Protein AF-0000000086527703 (afdb_homodimer)

Secondary structure (DSSP, 8-state):
--PPPBPGGG--TT-EEE---EE--HHHHHHHHHHH----HHHH-HHHHHHSTTSS-B--HHHHHHHHHHHHHTSSS-BSS-EEEEEEEEE-S--BTT-EEEEEEE---EEE-SS-TTEEEEEEEEEEE-TTS-EEEEEEEEEEEEPPTT---/--PPPBPGGG--TT-EEE---EE--HHHHHHHHHHH----HHHH-HHHHHHSTTSS-B--HHHHHHHHHHHHHTSSS-BSS-EEEEEEEEE-S--BTT-EEEEEEE---EEE-SS-TTEEEEEEEEEEE-TTS-EEEEEEEEEEEEPPTT---

Radius of gyration: 19.66 Å; Cα contacts (8 Å, |Δi|>4): 724; chains: 2; bounding box: 42×63×48 Å

Solvent-accessible surface area (backbone atoms only — not comparable to full-atom values): 15887 Å² total; per-residue (Å²): 132,88,75,69,63,31,36,47,76,71,59,49,74,69,44,70,47,64,32,58,77,45,72,39,39,65,68,54,39,44,50,50,23,67,73,32,55,41,65,56,47,50,44,66,32,57,72,58,7,42,72,39,96,73,55,39,39,32,49,55,67,64,53,52,53,41,36,39,54,12,33,44,72,64,23,77,67,38,61,46,88,60,43,72,43,30,40,39,39,36,48,69,45,86,46,45,60,63,40,37,32,32,31,41,37,31,38,41,60,74,45,73,34,85,92,41,78,62,27,23,36,37,33,32,45,34,34,30,26,39,81,84,73,43,66,27,28,37,37,36,37,36,34,35,27,40,39,50,89,86,57,88,128,133,87,74,69,62,33,36,47,76,70,60,48,72,68,44,70,46,64,32,58,78,47,71,39,39,65,69,55,38,44,50,51,22,67,73,32,56,41,67,55,48,49,45,67,34,58,71,59,7,42,71,38,97,74,54,39,40,32,49,56,67,64,52,52,53,40,37,41,55,12,32,43,71,64,25,76,69,36,61,48,88,59,43,71,43,30,41,37,40,38,49,68,44,86,46,46,61,62,38,38,33,33,31,41,37,31,37,41,60,72,45,73,34,85,91,41,80,62,28,22,35,37,30,33,46,33,33,32,27,38,79,82,72,44,67,28,30,37,37,36,36,37,34,36,25,40,38,51,88,86,55,88,129

Organism: NCBI:txid488447

Sequence (306 aa):
MTIVEKYWDDAREGDECVSPSYTVTKERILAYADLTGDHTPVHVDEAYANASHFGCLVAHGLFGLSIADGLKTRSDYRFVPGMSLGWSWDFVLPIKVDDVLHVKFRIGAMRPSKSRPDWGIVTLPSELINQHGEVVQRGEHRLMVPRRPGAERMTIVEKYWDDAREGDECVSPSYTVTKERILAYADLTGDHTPVHVDEAYANASHFGCLVAHGLFGLSIADGLKTRSDYRFVPGMSLGWSWDFVLPIKVDDVLHVKFRIGAMRPSKSRPDWGI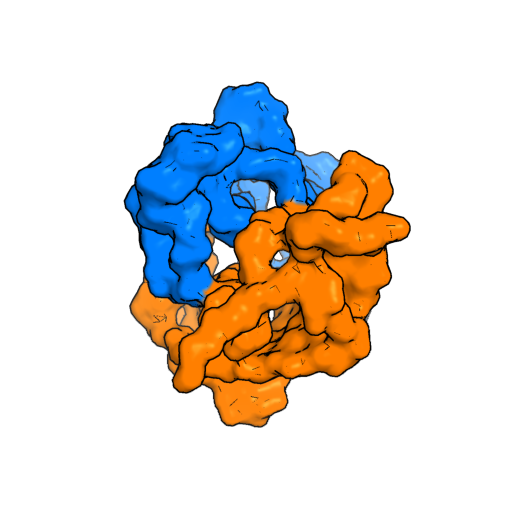VTLPSELINQHGEVVQRGEHRLMVPRRPGAER

Foldseek 3Di:
DDQDADFLVRADFFAKWKFDKDWAALVNLVVVCVVVVPPPCLSNPQVVVCVDPNNGRWHDPVVLVVVAVVRQCRISHHHDDFDWDDWDKDFAATHGHGWMKMKMKGWHDKDADPVDRQKIKTKIWMFIATPVRDGRMTTITITIGGHDPPDDD/DDQDADFLVRADFFAKWKFDKDWAALVNLVVVCVVVVPPPCLSNPQVVVCPDPNNGRWHDPVVLVVVAVVRQCRISHHHDDFDWDDWDKDFAATHGHGWMKMKMKGWHDKDADPVDRQKIKTKIWMFIATPVRDGRMTTITITIGGHDPPDDD

Structure (mmCIF, N/CA/C/O backbone):
data_AF-0000000086527703-model_v1
#
loop_
_entity.id
_entity.type
_entity.pdbx_description
1 polymer 'Acyl dehydratase'
#
loop_
_atom_site.group_PDB
_atom_site.id
_atom_site.type_symbol
_atom_site.label_atom_id
_atom_site.label_alt_id
_atom_site.label_comp_id
_atom_site.label_asym_id
_atom_site.label_entity_id
_atom_site.label_seq_id
_atom_site.pdbx_PDB_ins_code
_atom_site.Cartn_x
_atom_site.Cartn_y
_atom_site.Cartn_z
_atom_site.occupancy
_atom_site.B_iso_or_equiv
_atom_site.auth_seq_id
_atom_site.auth_comp_id
_atom_site.auth_asym_id
_atom_site.auth_atom_id
_atom_site.pdbx_PDB_model_num
ATOM 1 N N . MET A 1 1 ? 12.852 -15.133 -23.625 1 57.25 1 MET A N 1
ATOM 2 C CA . MET A 1 1 ? 12.711 -16.438 -22.984 1 57.25 1 MET A CA 1
ATOM 3 C C . MET A 1 1 ? 11.383 -16.547 -22.25 1 57.25 1 MET A C 1
ATOM 5 O O . MET A 1 1 ? 10.898 -15.562 -21.688 1 57.25 1 MET A O 1
ATOM 9 N N . THR A 1 2 ? 10.578 -17.641 -22.422 1 78.88 2 THR A N 1
ATOM 10 C CA . THR A 1 2 ? 9.289 -17.844 -21.781 1 78.88 2 THR A CA 1
ATOM 11 C C . THR A 1 2 ? 9.445 -17.984 -20.266 1 78.88 2 THR A C 1
ATOM 13 O O . THR A 1 2 ? 10.25 -18.797 -19.797 1 78.88 2 THR A O 1
ATOM 16 N N . ILE A 1 3 ? 9.008 -17.094 -19.375 1 85.69 3 ILE A N 1
ATOM 17 C CA . ILE A 1 3 ? 9.133 -17.141 -17.938 1 85.69 3 ILE A CA 1
ATOM 18 C C . ILE A 1 3 ? 8.258 -18.266 -17.375 1 85.69 3 ILE A C 1
ATOM 20 O O . ILE A 1 3 ? 7.066 -18.344 -17.688 1 85.69 3 ILE A O 1
ATOM 24 N N . VAL A 1 4 ? 8.922 -19.156 -16.688 1 90.81 4 VAL A N 1
ATOM 25 C CA . VAL A 1 4 ? 8.188 -20.234 -16.016 1 90.81 4 VAL A CA 1
ATOM 26 C C . VAL A 1 4 ? 7.914 -19.828 -14.562 1 90.81 4 VAL A C 1
ATOM 28 O O . VAL A 1 4 ? 8.844 -19.578 -13.789 1 90.81 4 VAL A O 1
ATOM 31 N N . GLU A 1 5 ? 6.688 -19.766 -14.18 1 95.75 5 GLU A N 1
ATOM 32 C CA . GLU A 1 5 ? 6.324 -19.438 -12.805 1 95.75 5 GLU A CA 1
ATOM 33 C C . GLU A 1 5 ? 6.703 -20.562 -11.844 1 95.75 5 GLU A C 1
ATOM 35 O O . GLU A 1 5 ? 6.59 -21.734 -12.188 1 95.75 5 GLU A O 1
ATOM 40 N N . LYS A 1 6 ? 7.035 -20.203 -10.688 1 97.25 6 LYS A N 1
ATOM 41 C CA . LYS A 1 6 ? 7.613 -21.125 -9.719 1 97.25 6 LYS A CA 1
ATOM 42 C C . LYS A 1 6 ? 6.574 -21.562 -8.688 1 97.25 6 LYS A C 1
ATOM 44 O O . LYS A 1 6 ? 5.738 -20.766 -8.266 1 97.25 6 LYS A O 1
ATOM 49 N N . TYR A 1 7 ? 6.641 -22.797 -8.32 1 98 7 TYR A N 1
ATOM 50 C CA . TYR A 1 7 ? 5.992 -23.297 -7.117 1 98 7 TYR A CA 1
ATOM 51 C C . TYR A 1 7 ? 6.871 -23.078 -5.891 1 98 7 TYR A C 1
ATOM 53 O O . TYR A 1 7 ? 8.055 -22.75 -6.02 1 98 7 TYR A O 1
ATOM 61 N N . TRP A 1 8 ? 6.277 -23.234 -4.719 1 97.88 8 TRP A N 1
ATOM 62 C CA . TRP A 1 8 ? 7.004 -23.109 -3.461 1 97.88 8 TRP A CA 1
ATOM 63 C C . TRP A 1 8 ? 8.25 -23.984 -3.465 1 97.88 8 TRP A C 1
ATOM 65 O O . TRP A 1 8 ? 9.328 -23.547 -3.049 1 97.88 8 TRP A O 1
ATOM 75 N N . ASP A 1 9 ? 8.172 -25.094 -4.062 1 97.44 9 ASP A N 1
ATOM 76 C CA . ASP A 1 9 ? 9.219 -26.109 -4.059 1 97.44 9 ASP A CA 1
ATOM 77 C C . ASP A 1 9 ? 10.383 -25.703 -4.957 1 97.44 9 ASP A C 1
ATOM 79 O O . ASP A 1 9 ? 11.484 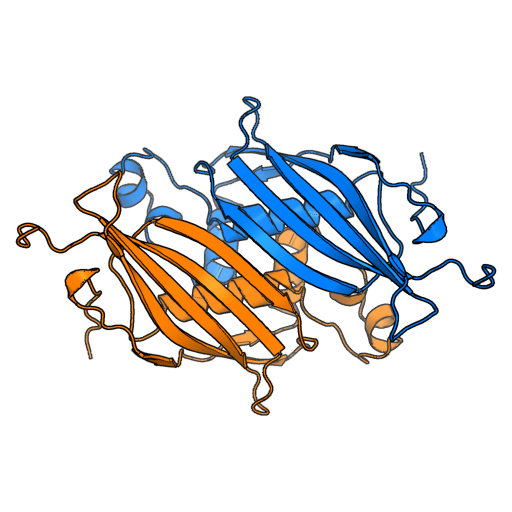-26.25 -4.848 1 97.44 9 ASP A O 1
ATOM 83 N N . ASP A 1 10 ? 10.125 -24.812 -5.844 1 97.25 10 ASP A N 1
ATOM 84 C CA . ASP A 1 10 ? 11.133 -24.422 -6.828 1 97.25 10 ASP A CA 1
ATOM 85 C C . ASP A 1 10 ? 12.008 -23.297 -6.293 1 97.25 10 ASP A C 1
ATOM 87 O O . ASP A 1 10 ? 13.055 -22.984 -6.867 1 97.25 10 ASP A O 1
ATOM 91 N N . ALA A 1 11 ? 11.562 -22.656 -5.223 1 97.62 11 ALA A N 1
ATOM 92 C CA . ALA A 1 11 ? 12.273 -21.516 -4.672 1 97.62 11 ALA A CA 1
ATOM 93 C C . ALA A 1 11 ? 13.297 -21.953 -3.633 1 97.62 11 ALA A C 1
ATOM 95 O O . ALA A 1 11 ? 13.133 -22.984 -2.986 1 97.62 11 ALA A O 1
ATOM 96 N N . ARG A 1 12 ? 14.344 -21.203 -3.527 1 97.94 12 ARG A N 1
ATOM 97 C CA . ARG A 1 12 ? 15.383 -21.422 -2.518 1 97.94 12 ARG A CA 1
ATOM 98 C C . ARG A 1 12 ? 15.68 -20.125 -1.766 1 97.94 12 ARG A C 1
ATOM 100 O O . ARG A 1 12 ? 15.82 -19.062 -2.377 1 97.94 12 ARG A O 1
ATOM 107 N N . GLU A 1 13 ? 15.758 -20.312 -0.448 1 98.38 13 GLU A N 1
ATOM 108 C CA . GLU A 1 13 ? 16.203 -19.156 0.329 1 98.38 13 GLU A CA 1
ATOM 109 C C . GLU A 1 13 ? 17.5 -18.578 -0.223 1 98.38 13 GLU A C 1
ATOM 111 O O . GLU A 1 13 ? 18.438 -19.328 -0.502 1 98.38 13 GLU A O 1
ATOM 116 N N . GLY A 1 14 ? 17.484 -17.266 -0.491 1 98.31 14 GLY A N 1
ATOM 117 C CA . GLY A 1 14 ? 18.672 -16.625 -1.021 1 98.31 14 GLY A CA 1
ATOM 118 C C . GLY A 1 14 ? 18.547 -16.25 -2.486 1 98.31 14 GLY A C 1
ATOM 119 O O . GLY A 1 14 ? 19.328 -15.445 -2.998 1 98.31 14 GLY A O 1
ATOM 120 N N . ASP A 1 15 ? 17.625 -16.922 -3.211 1 98.69 15 ASP A N 1
ATOM 121 C CA . ASP A 1 15 ? 17.375 -16.484 -4.578 1 98.69 15 ASP A CA 1
ATOM 122 C C . ASP A 1 15 ? 17.094 -14.992 -4.633 1 98.69 15 ASP A C 1
ATOM 124 O O . ASP A 1 15 ? 16.453 -14.438 -3.729 1 98.69 15 ASP A O 1
ATOM 128 N N . GLU A 1 16 ? 17.578 -14.305 -5.711 1 98.69 16 GLU A N 1
ATOM 129 C CA . GLU A 1 16 ? 17.375 -12.867 -5.867 1 98.69 16 GLU A CA 1
ATOM 130 C C . GLU A 1 16 ? 16.859 -12.531 -7.266 1 98.69 16 GLU A C 1
ATOM 132 O O . GLU A 1 16 ? 17.047 -13.305 -8.203 1 98.69 16 GLU A O 1
ATOM 137 N N . CYS A 1 17 ? 16.312 -11.398 -7.391 1 98.69 17 CYS A N 1
ATOM 138 C CA . CYS A 1 17 ? 15.82 -10.93 -8.68 1 98.69 17 CYS A CA 1
ATOM 139 C C . CYS A 1 17 ? 15.734 -9.406 -8.719 1 98.69 17 CYS A C 1
ATOM 141 O O . CYS A 1 17 ? 15.453 -8.773 -7.699 1 98.69 17 CYS A O 1
ATOM 143 N N . VAL A 1 18 ? 15.984 -8.852 -9.828 1 98.88 18 VAL A N 1
ATOM 144 C CA . VAL A 1 18 ? 15.789 -7.43 -10.117 1 98.88 18 VAL A CA 1
ATOM 145 C C . VAL A 1 18 ? 14.703 -7.262 -11.172 1 98.88 18 VAL A C 1
ATOM 147 O O . VAL A 1 18 ? 14.688 -7.969 -12.18 1 98.88 18 VAL A O 1
ATOM 150 N N . SER A 1 19 ? 13.867 -6.371 -10.93 1 98.81 19 SER A N 1
ATOM 151 C CA . SER A 1 19 ? 12.719 -6.172 -11.812 1 98.81 19 SER A CA 1
ATOM 152 C C . SER A 1 19 ? 13.086 -5.293 -13 1 98.81 19 SER A C 1
ATOM 154 O O . SER A 1 19 ? 14.164 -4.695 -13.039 1 98.81 19 SER A O 1
ATOM 156 N N . PRO A 1 20 ? 12.125 -5.219 -14.008 1 98.56 20 PRO A N 1
ATOM 157 C CA . PRO A 1 20 ? 12.203 -4.098 -14.945 1 98.56 20 PRO A CA 1
ATOM 158 C C . PRO A 1 20 ? 12.023 -2.742 -14.266 1 98.56 20 PRO A C 1
ATOM 160 O O . PRO A 1 20 ? 11.922 -2.674 -13.031 1 98.56 20 PRO A O 1
ATOM 163 N N . SER A 1 21 ? 11.961 -1.681 -15.062 1 98.88 21 SER A N 1
ATOM 164 C CA . SER A 1 21 ? 11.883 -0.342 -14.484 1 98.88 21 SER A CA 1
ATOM 165 C C . SER A 1 21 ? 10.477 0.238 -14.633 1 98.88 21 SER A C 1
ATOM 167 O O . SER A 1 21 ? 9.656 -0.289 -15.383 1 98.88 21 SER A O 1
ATOM 169 N N . TYR A 1 22 ? 10.227 1.261 -13.859 1 98.94 22 TYR A N 1
ATOM 170 C CA . TYR A 1 22 ? 8.977 2.012 -13.844 1 98.94 22 TYR A CA 1
ATOM 171 C C . TYR A 1 22 ? 9.234 3.504 -13.688 1 98.94 22 TYR A C 1
ATOM 173 O O . TYR A 1 22 ? 9.898 3.928 -12.734 1 98.94 22 TYR A O 1
ATOM 181 N N . THR A 1 23 ? 8.719 4.316 -14.57 1 98.94 23 THR A N 1
ATOM 182 C CA . THR A 1 23 ? 8.867 5.762 -14.461 1 98.94 23 THR A CA 1
ATOM 183 C C . THR A 1 23 ? 7.648 6.379 -13.773 1 98.94 23 THR A C 1
ATOM 185 O O . THR A 1 23 ? 6.512 6.152 -14.195 1 98.94 23 THR A O 1
ATOM 188 N N . VAL A 1 24 ? 7.902 7.137 -12.766 1 98.94 24 VAL A N 1
ATOM 189 C CA . VAL A 1 24 ? 6.844 7.816 -12.031 1 98.94 24 VAL A CA 1
ATOM 190 C C . VAL A 1 24 ? 6.559 9.172 -12.664 1 98.94 24 VAL A C 1
ATOM 192 O O . VAL A 1 24 ? 7.227 10.164 -12.359 1 98.94 24 VAL A O 1
ATOM 195 N N . THR A 1 25 ? 5.508 9.203 -13.453 1 98.88 25 THR A N 1
ATOM 196 C CA . THR A 1 25 ? 5.188 10.469 -14.109 1 98.88 25 THR A CA 1
ATOM 197 C C . THR A 1 25 ? 4.168 11.258 -13.289 1 98.88 25 THR A C 1
ATOM 199 O O . THR A 1 25 ? 3.506 10.703 -12.414 1 98.88 25 THR A O 1
ATOM 202 N N . LYS A 1 26 ? 4.07 12.523 -13.664 1 98.5 26 LYS A N 1
ATOM 203 C CA . LYS A 1 26 ? 3.059 13.375 -13.039 1 98.5 26 LYS A CA 1
ATOM 204 C C . LYS A 1 26 ? 1.658 12.805 -13.25 1 98.5 26 LYS A C 1
ATOM 206 O O . LYS A 1 26 ? 0.852 12.766 -12.32 1 98.5 26 LYS A O 1
ATOM 211 N N . GLU A 1 27 ? 1.379 12.344 -14.461 1 98.69 27 GLU A N 1
ATOM 212 C CA . GLU A 1 27 ? 0.072 11.789 -14.789 1 98.69 27 GLU A CA 1
ATOM 213 C C . GLU A 1 27 ? -0.254 10.578 -13.914 1 98.69 27 GLU A C 1
ATOM 215 O O . GLU A 1 27 ? -1.396 10.406 -13.484 1 98.69 27 GLU A O 1
ATOM 220 N N . ARG A 1 28 ? 0.705 9.797 -13.656 1 98.94 28 ARG A N 1
ATOM 221 C CA . ARG A 1 28 ? 0.485 8.594 -12.859 1 98.94 28 ARG A CA 1
ATOM 222 C C . ARG A 1 28 ? 0.261 8.945 -11.391 1 98.94 28 ARG A C 1
ATOM 224 O O . ARG A 1 28 ? -0.547 8.305 -10.711 1 98.94 28 ARG A O 1
ATOM 231 N N . ILE A 1 29 ? 1.008 9.961 -10.883 1 98.88 29 ILE A N 1
ATOM 232 C CA . ILE A 1 29 ? 0.806 10.422 -9.516 1 98.88 29 ILE A CA 1
ATOM 233 C C . ILE A 1 29 ? -0.619 10.945 -9.352 1 98.88 29 ILE A C 1
ATOM 235 O O . ILE A 1 29 ? -1.308 10.602 -8.391 1 98.88 29 ILE A O 1
ATOM 239 N N . LEU A 1 30 ? -1.081 11.719 -10.328 1 98.88 30 LEU A N 1
ATOM 240 C CA . LEU A 1 30 ? -2.426 12.281 -10.273 1 98.88 30 LEU A CA 1
ATOM 241 C C . LEU A 1 30 ? -3.479 11.188 -10.391 1 98.88 30 LEU A C 1
ATOM 243 O O . LEU A 1 30 ? -4.516 11.242 -9.727 1 98.88 30 LEU A O 1
ATOM 247 N N . ALA A 1 31 ? -3.234 10.219 -11.234 1 98.94 31 ALA A N 1
ATOM 248 C CA . ALA A 1 31 ? -4.152 9.094 -11.383 1 98.94 31 ALA A CA 1
ATOM 249 C C . ALA A 1 31 ? -4.293 8.328 -10.062 1 98.94 31 ALA A C 1
ATOM 251 O O . ALA A 1 31 ? -5.391 7.91 -9.695 1 98.94 31 ALA A O 1
ATOM 252 N N . TYR A 1 32 ? -3.17 8.148 -9.359 1 98.94 32 TYR A N 1
ATOM 253 C CA . TYR A 1 32 ? -3.199 7.469 -8.062 1 98.94 32 TYR A CA 1
ATOM 254 C C . TYR A 1 32 ? -4.012 8.266 -7.051 1 98.94 32 TYR A C 1
ATOM 256 O O . TYR A 1 32 ? -4.789 7.695 -6.281 1 98.94 32 TYR A O 1
ATOM 264 N N . ALA A 1 33 ? -3.809 9.57 -7.082 1 98.88 33 ALA A N 1
ATOM 265 C CA . ALA A 1 33 ? -4.555 10.453 -6.184 1 98.88 33 ALA A CA 1
ATOM 266 C C . ALA A 1 33 ? -6.059 10.336 -6.43 1 98.88 33 ALA A C 1
ATOM 268 O O . ALA A 1 33 ? -6.84 10.211 -5.488 1 98.88 33 ALA A O 1
ATOM 269 N N . ASP A 1 34 ? -6.457 10.336 -7.68 1 98.81 34 ASP A N 1
ATOM 270 C CA . ASP A 1 34 ? -7.867 10.25 -8.047 1 98.81 34 ASP A CA 1
ATOM 271 C C . ASP A 1 34 ? -8.445 8.883 -7.664 1 98.81 34 ASP A C 1
ATOM 273 O O . ASP A 1 34 ? -9.57 8.797 -7.172 1 98.81 34 ASP A O 1
ATOM 277 N N . LEU A 1 35 ? -7.672 7.91 -7.875 1 98.88 35 LEU A N 1
ATOM 278 C CA . LEU A 1 35 ? -8.117 6.543 -7.641 1 98.88 35 LEU A CA 1
ATOM 279 C C . LEU A 1 35 ? -8.32 6.281 -6.152 1 98.88 35 LEU A C 1
ATOM 281 O O . LEU A 1 35 ? -9.273 5.609 -5.758 1 98.88 35 LEU A O 1
ATOM 285 N N . THR A 1 36 ? -7.484 6.824 -5.281 1 98.75 36 THR A N 1
ATOM 286 C CA . THR A 1 36 ? -7.496 6.504 -3.859 1 98.75 36 THR A CA 1
ATOM 287 C C . THR A 1 36 ? -8.258 7.566 -3.072 1 98.75 36 THR A C 1
ATOM 289 O O . THR A 1 36 ? -8.695 7.316 -1.948 1 98.75 36 THR A O 1
ATOM 292 N N . GLY A 1 37 ? -8.281 8.789 -3.613 1 98.19 37 GLY A N 1
ATOM 293 C CA . GLY A 1 37 ? -8.922 9.898 -2.924 1 98.19 37 GLY A CA 1
ATOM 294 C C . GLY A 1 37 ? -7.957 10.711 -2.08 1 98.19 37 GLY A C 1
ATOM 295 O O . GLY A 1 37 ? -8.367 11.641 -1.381 1 98.19 37 GLY A O 1
ATOM 296 N N . ASP A 1 38 ? -6.676 10.367 -2.094 1 98.06 38 ASP A N 1
ATOM 297 C CA . ASP A 1 38 ? -5.672 11.125 -1.352 1 98.06 38 ASP A CA 1
ATOM 298 C C . ASP A 1 38 ? -5.125 12.281 -2.188 1 98.06 38 ASP A C 1
ATOM 300 O O . ASP A 1 38 ? -4.176 12.102 -2.953 1 98.06 38 ASP A O 1
ATOM 304 N N . HIS A 1 39 ? -5.641 13.43 -1.951 1 97.88 39 HIS A N 1
ATOM 305 C CA . HIS A 1 39 ? -5.246 14.617 -2.703 1 97.88 39 HIS A CA 1
ATOM 306 C C . HIS A 1 39 ? -4.418 15.562 -1.843 1 97.88 39 HIS A C 1
ATOM 308 O O . HIS A 1 39 ? -4.523 16.781 -1.977 1 97.88 39 HIS A O 1
ATOM 314 N N . THR A 1 40 ? -3.648 14.992 -0.889 1 96.81 40 THR A N 1
ATOM 315 C CA . THR A 1 40 ? -2.732 15.82 -0.112 1 96.81 40 THR A CA 1
ATOM 316 C C . THR A 1 40 ? -1.912 16.719 -1.027 1 96.81 40 THR A C 1
ATOM 318 O O . THR A 1 40 ? -1.388 16.266 -2.047 1 96.81 40 THR A O 1
ATOM 321 N N . PRO A 1 41 ? -1.743 17.922 -0.716 1 96.5 41 PRO A N 1
ATOM 322 C CA . PRO A 1 41 ? -1.254 18.922 -1.659 1 96.5 41 PRO A CA 1
ATOM 323 C C . PRO A 1 41 ? 0.125 18.594 -2.221 1 96.5 41 PRO A C 1
ATOM 325 O O . PRO A 1 41 ? 0.406 18.875 -3.389 1 96.5 41 PRO A O 1
ATOM 328 N N . VAL A 1 42 ? 0.986 17.969 -1.516 1 96.69 42 VAL A N 1
ATOM 329 C CA . VAL A 1 42 ? 2.338 17.656 -1.971 1 96.69 42 VAL A CA 1
ATOM 330 C C . VAL A 1 42 ? 2.275 16.703 -3.152 1 96.69 42 VAL A C 1
ATOM 332 O O . VAL A 1 42 ? 3.236 16.578 -3.918 1 96.69 42 VAL A O 1
ATOM 335 N N . HIS A 1 43 ? 1.16 16.031 -3.348 1 98.06 43 HIS A N 1
ATOM 336 C CA . HIS A 1 43 ? 1.012 15.055 -4.418 1 98.06 43 HIS A CA 1
ATOM 337 C C . HIS A 1 43 ? 0.327 15.672 -5.637 1 98.06 43 HIS A C 1
ATOM 339 O O . HIS A 1 43 ? 0.442 15.148 -6.746 1 98.06 43 HIS A O 1
ATOM 345 N N . VAL A 1 44 ? -0.43 16.766 -5.438 1 98.12 44 VAL A N 1
ATOM 346 C CA . VAL A 1 44 ? -1.327 17.109 -6.535 1 98.12 44 VAL A CA 1
ATOM 347 C C . VAL A 1 44 ? -1.247 18.609 -6.82 1 98.12 44 VAL A C 1
ATOM 349 O O . VAL A 1 44 ? -1.695 19.078 -7.871 1 98.12 44 VAL A O 1
ATOM 352 N N . ASP A 1 45 ? -0.736 19.422 -5.91 1 97.44 45 ASP A N 1
ATOM 353 C CA . ASP A 1 45 ? -0.646 20.875 -6.035 1 97.44 45 ASP A CA 1
ATOM 354 C C . ASP A 1 45 ? 0.783 21.312 -6.355 1 97.44 45 ASP A C 1
ATOM 356 O O . ASP A 1 45 ? 1.611 21.453 -5.453 1 97.44 45 ASP A O 1
ATOM 360 N N . GLU A 1 46 ? 0.997 21.672 -7.582 1 96.5 46 GLU A N 1
ATOM 361 C CA . GLU A 1 46 ? 2.352 21.984 -8.031 1 96.5 46 GLU A CA 1
ATOM 362 C C . GLU A 1 46 ? 2.906 23.203 -7.305 1 96.5 46 GLU A C 1
ATOM 364 O O . GLU A 1 46 ? 4.09 23.25 -6.961 1 96.5 46 GLU A O 1
ATOM 369 N N . ALA A 1 47 ? 2.059 24.188 -7.207 1 96.81 47 ALA A N 1
ATOM 370 C CA . ALA A 1 47 ? 2.521 25.391 -6.508 1 96.81 47 ALA A CA 1
ATOM 371 C C . ALA A 1 47 ? 2.945 25.047 -5.082 1 96.81 47 ALA A C 1
ATOM 373 O O . ALA A 1 47 ? 4.008 25.484 -4.629 1 96.81 47 ALA A O 1
ATOM 374 N N . TYR A 1 48 ? 2.156 24.297 -4.43 1 95.5 48 TYR A N 1
ATOM 375 C CA . TYR A 1 48 ? 2.467 23.875 -3.07 1 95.5 48 TYR A CA 1
ATOM 376 C C . TYR A 1 48 ? 3.734 23.031 -3.041 1 95.5 48 TYR A C 1
ATOM 378 O O . TYR A 1 48 ? 4.617 23.25 -2.211 1 95.5 48 TYR A O 1
ATOM 386 N N . ALA A 1 49 ? 3.848 22.062 -3.91 1 94.5 49 ALA A N 1
ATOM 387 C CA . ALA A 1 49 ? 4.98 21.141 -3.949 1 94.5 49 ALA A CA 1
ATOM 388 C C . ALA A 1 49 ? 6.273 21.875 -4.281 1 94.5 49 ALA A C 1
ATOM 390 O O . ALA A 1 49 ? 7.324 21.594 -3.697 1 94.5 49 ALA A O 1
ATOM 391 N N . ASN A 1 50 ? 6.168 22.859 -5.152 1 94.88 50 ASN A N 1
ATOM 392 C CA . ASN A 1 50 ? 7.344 23.641 -5.543 1 94.88 50 ASN A CA 1
ATOM 393 C C . ASN A 1 50 ? 7.859 24.5 -4.398 1 94.88 50 ASN A C 1
ATOM 395 O O . ASN A 1 50 ? 9.062 24.734 -4.289 1 94.88 50 ASN A O 1
ATOM 399 N N . ALA A 1 51 ? 6.992 24.875 -3.582 1 93.94 51 ALA A N 1
ATOM 400 C CA . ALA A 1 51 ? 7.363 25.719 -2.441 1 93.94 51 ALA A CA 1
ATOM 401 C C . ALA A 1 51 ? 7.879 24.859 -1.284 1 93.94 51 ALA A C 1
ATOM 403 O O . ALA A 1 51 ? 8.484 25.391 -0.345 1 93.94 51 ALA A O 1
ATOM 404 N N . SER A 1 52 ? 7.621 23.625 -1.348 1 91.44 52 SER A N 1
ATOM 405 C CA . SER A 1 52 ? 8.078 22.703 -0.304 1 91.44 52 SER A CA 1
ATOM 406 C C . SER A 1 52 ? 9.57 22.406 -0.45 1 91.44 52 SER A C 1
ATOM 408 O O . SER A 1 52 ? 10.195 22.812 -1.429 1 91.44 52 SER A O 1
ATOM 410 N N . HIS A 1 53 ? 10.125 21.688 0.509 1 91.88 53 HIS A N 1
ATOM 411 C CA . HIS A 1 53 ? 11.539 21.312 0.483 1 91.88 53 HIS A CA 1
ATOM 412 C C . HIS A 1 53 ? 11.828 20.344 -0.647 1 91.88 53 HIS A C 1
ATOM 414 O O . HIS A 1 53 ? 12.992 20.125 -1.005 1 91.88 53 HIS A O 1
ATOM 420 N N . PHE A 1 54 ? 10.844 19.781 -1.282 1 94 54 PHE A N 1
ATOM 421 C CA . PHE A 1 54 ? 11.031 18.812 -2.363 1 94 54 PHE A CA 1
ATOM 422 C C . PHE A 1 54 ? 11.258 19.531 -3.689 1 94 54 PHE A C 1
ATOM 424 O O . PHE A 1 54 ? 11.891 18.984 -4.594 1 94 54 PHE A O 1
ATOM 431 N N . GLY A 1 55 ? 10.578 20.656 -3.836 1 95.62 55 GLY A N 1
ATOM 432 C CA . GLY A 1 55 ? 10.75 21.453 -5.039 1 95.62 55 GLY A CA 1
ATOM 433 C C . GLY A 1 55 ? 9.969 20.938 -6.227 1 95.62 55 GLY A C 1
ATOM 434 O O . GLY A 1 55 ? 10.156 21.391 -7.352 1 95.62 55 GLY A O 1
ATOM 435 N N . CYS A 1 56 ? 9.234 19.859 -6.043 1 96.88 56 CYS A N 1
ATOM 436 C CA . CYS A 1 56 ? 8.398 19.219 -7.062 1 96.88 56 CYS A CA 1
ATOM 437 C C . CYS A 1 56 ? 7.352 18.312 -6.426 1 96.88 56 CYS A C 1
ATOM 439 O O . CYS A 1 56 ? 7.375 18.094 -5.215 1 96.88 56 CYS A O 1
ATOM 441 N N . LEU A 1 57 ? 6.391 17.844 -7.246 1 97.31 57 LEU A N 1
ATOM 442 C CA . LEU A 1 57 ? 5.457 16.844 -6.758 1 97.31 57 LEU A CA 1
ATOM 443 C C . LEU A 1 57 ? 6.195 15.57 -6.332 1 97.31 57 LEU A C 1
ATOM 445 O O . LEU A 1 57 ? 7.152 15.156 -6.988 1 97.31 57 LEU A O 1
ATOM 449 N N . VAL A 1 58 ? 5.727 15 -5.297 1 98.25 58 VAL A N 1
ATOM 450 C CA . VAL A 1 58 ? 6.246 13.703 -4.867 1 98.25 58 VAL A CA 1
ATOM 451 C C . VAL A 1 58 ? 5.121 12.672 -4.859 1 98.25 58 VAL A C 1
ATOM 453 O O . VAL A 1 58 ? 3.963 13.008 -4.594 1 98.25 58 VAL A O 1
ATOM 456 N N . ALA A 1 59 ? 5.457 11.492 -5.16 1 98.81 59 ALA A N 1
ATOM 457 C CA . ALA A 1 59 ? 4.488 10.398 -5.188 1 98.81 59 ALA A CA 1
ATOM 458 C C . ALA A 1 59 ? 4.082 9.992 -3.773 1 98.81 59 ALA A C 1
ATOM 460 O O . ALA A 1 59 ? 4.852 10.164 -2.826 1 98.81 59 ALA A O 1
ATOM 461 N N . HIS A 1 60 ? 2.883 9.477 -3.686 1 98.75 60 HIS A N 1
ATOM 462 C CA . HIS A 1 60 ? 2.455 8.859 -2.436 1 98.75 60 HIS A CA 1
ATOM 463 C C . HIS A 1 60 ? 3.365 7.695 -2.059 1 98.75 60 HIS A C 1
ATOM 465 O O . HIS A 1 60 ? 3.785 6.922 -2.924 1 98.75 60 HIS A O 1
ATOM 471 N N . GLY A 1 61 ? 3.623 7.5 -0.729 1 98.81 61 GLY A N 1
ATOM 472 C CA . GLY A 1 61 ? 4.371 6.34 -0.271 1 98.81 61 GLY A CA 1
ATOM 4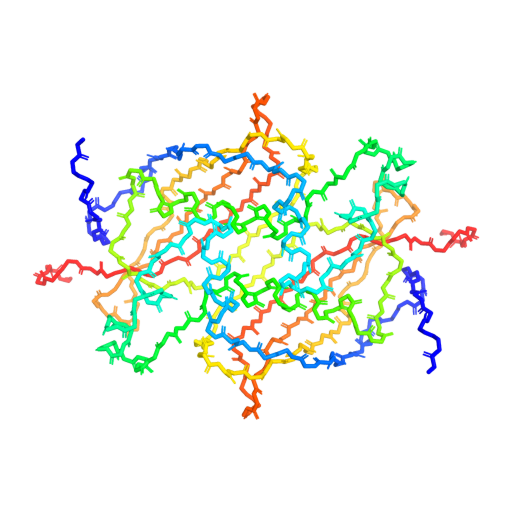73 C C . GLY A 1 61 ? 3.766 5.023 -0.723 1 98.81 61 GLY A C 1
ATOM 474 O O . GLY A 1 61 ? 4.465 4.168 -1.269 1 98.81 61 GLY A O 1
ATOM 475 N N . LEU A 1 62 ? 2.486 4.902 -0.557 1 98.94 62 LEU A N 1
ATOM 476 C CA . LEU A 1 62 ? 1.815 3.654 -0.894 1 98.94 62 LEU A CA 1
ATOM 477 C C . LEU A 1 62 ? 1.74 3.467 -2.406 1 98.94 62 LEU A C 1
ATOM 479 O O . LEU A 1 62 ? 1.565 2.346 -2.889 1 98.94 62 LEU A O 1
ATOM 483 N N . PHE A 1 63 ? 1.836 4.547 -3.16 1 98.94 63 PHE A N 1
ATOM 484 C CA . PHE A 1 63 ? 2.021 4.359 -4.594 1 98.94 63 PHE A CA 1
ATOM 485 C C . PHE A 1 63 ? 3.35 3.672 -4.883 1 98.94 63 PHE A C 1
ATOM 487 O O . PHE A 1 63 ? 3.412 2.752 -5.703 1 98.94 63 PHE A O 1
ATOM 494 N N . GLY A 1 64 ? 4.402 4.082 -4.223 1 98.94 64 GLY A N 1
ATOM 495 C CA . GLY A 1 64 ? 5.684 3.398 -4.336 1 98.94 64 GLY A CA 1
ATOM 496 C C . GLY A 1 64 ? 5.594 1.915 -4.031 1 98.94 64 GLY A C 1
ATOM 497 O O . GLY A 1 64 ? 6.105 1.09 -4.789 1 98.94 64 GLY A O 1
ATOM 498 N N . LEU A 1 65 ? 4.949 1.601 -2.938 1 98.94 65 LEU A N 1
ATOM 499 C CA . LEU A 1 65 ? 4.797 0.193 -2.584 1 98.94 65 LEU A CA 1
ATOM 500 C C . LEU A 1 65 ? 3.99 -0.549 -3.645 1 98.94 65 LEU A C 1
ATOM 502 O O . LEU A 1 65 ? 4.305 -1.691 -3.984 1 98.94 65 LEU A O 1
ATOM 506 N N . SER A 1 66 ? 2.922 0.065 -4.145 1 98.94 66 SER A N 1
ATOM 507 C CA . SER A 1 66 ? 2.119 -0.527 -5.207 1 98.94 66 SER A CA 1
ATOM 508 C C . SER A 1 66 ? 2.961 -0.805 -6.449 1 98.94 66 SER A C 1
ATOM 510 O O . SER A 1 66 ? 2.828 -1.86 -7.07 1 98.94 66 SER A O 1
ATOM 512 N N . ILE A 1 67 ? 3.805 0.165 -6.785 1 98.94 67 ILE A N 1
ATOM 513 C CA . ILE A 1 67 ? 4.715 0.004 -7.918 1 98.94 67 ILE A CA 1
ATOM 514 C C . ILE A 1 67 ? 5.652 -1.173 -7.66 1 98.94 67 ILE A C 1
ATOM 516 O O . ILE A 1 67 ? 5.848 -2.02 -8.531 1 98.94 67 ILE A O 1
ATOM 520 N N . ALA A 1 68 ? 6.234 -1.248 -6.449 1 98.94 68 ALA A N 1
ATOM 521 C CA . ALA A 1 68 ? 7.148 -2.332 -6.102 1 98.94 68 ALA A CA 1
ATOM 522 C C . ALA A 1 68 ? 6.492 -3.693 -6.316 1 98.94 68 ALA A C 1
ATOM 524 O O . ALA A 1 68 ? 7.086 -4.59 -6.918 1 98.94 68 ALA A O 1
ATOM 525 N N . ASP A 1 69 ? 5.309 -3.805 -5.848 1 98.81 69 ASP A N 1
ATOM 526 C CA . ASP A 1 69 ? 4.605 -5.082 -5.961 1 98.81 69 ASP A CA 1
ATOM 527 C C . ASP A 1 69 ? 4.277 -5.398 -7.418 1 98.81 69 ASP A C 1
ATOM 529 O O . ASP A 1 69 ? 4.422 -6.539 -7.859 1 98.81 69 ASP A O 1
ATOM 533 N N . GLY A 1 70 ? 3.801 -4.41 -8.188 1 98.69 70 GLY A N 1
ATOM 534 C CA . GLY A 1 70 ? 3.553 -4.602 -9.609 1 98.69 70 GLY A CA 1
ATOM 535 C C . GLY A 1 70 ? 4.789 -5.027 -10.375 1 98.69 70 GLY A C 1
ATOM 536 O O . GLY A 1 70 ? 4.715 -5.887 -11.258 1 98.69 70 GLY A O 1
ATOM 537 N N . LEU A 1 71 ? 5.883 -4.418 -10.047 1 98.81 71 LEU A N 1
ATOM 538 C CA . LEU A 1 71 ? 7.148 -4.742 -10.695 1 98.81 71 LEU A CA 1
ATOM 539 C C . LEU A 1 71 ? 7.559 -6.18 -10.391 1 98.81 71 LEU A C 1
ATOM 541 O O . LEU A 1 71 ? 8.117 -6.867 -11.25 1 98.81 71 LEU A O 1
ATOM 545 N N . LYS A 1 72 ? 7.281 -6.645 -9.18 1 98.31 72 LYS A N 1
ATOM 546 C CA . LYS A 1 72 ? 7.594 -8.031 -8.844 1 98.31 72 LYS A CA 1
ATOM 547 C C . LYS A 1 72 ? 6.809 -9 -9.727 1 98.31 72 LYS A C 1
ATOM 549 O O . LYS A 1 72 ? 7.332 -10.039 -10.133 1 98.31 72 LYS A O 1
ATOM 554 N N . THR A 1 73 ? 5.543 -8.68 -10.031 1 97.12 73 THR A N 1
ATOM 555 C CA . THR A 1 73 ? 4.73 -9.562 -10.867 1 97.12 73 THR A CA 1
ATOM 556 C C . THR A 1 73 ? 5.258 -9.586 -12.297 1 97.12 73 THR A C 1
ATOM 558 O O . THR A 1 73 ? 4.895 -10.469 -13.086 1 97.12 73 THR A O 1
ATOM 561 N N . ARG A 1 74 ? 6.113 -8.664 -12.641 1 97.31 74 ARG A N 1
ATOM 562 C CA . ARG A 1 74 ? 6.633 -8.547 -14 1 97.31 74 ARG A CA 1
ATOM 563 C C . ARG A 1 74 ? 8.094 -8.977 -14.07 1 97.31 74 ARG A C 1
ATOM 565 O O . ARG A 1 74 ? 8.75 -8.797 -15.094 1 97.31 74 ARG A O 1
ATOM 572 N N . SER A 1 75 ? 8.57 -9.438 -12.992 1 97.88 75 SER A N 1
ATOM 573 C CA . SER A 1 75 ? 9.961 -9.875 -12.914 1 97.88 75 SER A CA 1
ATOM 574 C C . SER A 1 75 ? 10.125 -11.297 -13.453 1 97.88 75 SER A C 1
ATOM 576 O O . SER A 1 75 ? 9.148 -12.023 -13.609 1 97.88 75 SER A O 1
ATOM 578 N N . ASP A 1 76 ? 11.367 -11.641 -13.656 1 97.25 76 ASP A N 1
ATOM 579 C CA . ASP A 1 76 ? 11.664 -12.969 -14.18 1 97.25 76 ASP A CA 1
ATOM 580 C C . ASP A 1 76 ? 11.438 -14.047 -13.125 1 97.25 76 ASP A C 1
ATOM 582 O O . ASP A 1 76 ? 11.25 -15.219 -13.453 1 97.25 76 ASP A O 1
ATOM 586 N N . TYR A 1 77 ? 11.57 -13.688 -11.961 1 97.44 77 TYR A N 1
ATOM 587 C CA . TYR A 1 77 ? 11.273 -14.578 -10.844 1 97.44 77 TYR A CA 1
ATOM 588 C C . TYR A 1 77 ? 9.867 -14.328 -10.305 1 97.44 77 TYR A C 1
ATOM 590 O O . TYR A 1 77 ? 9.617 -13.32 -9.648 1 97.44 77 TYR A O 1
ATOM 598 N N . ARG A 1 78 ? 8.969 -15.266 -10.57 1 95.56 78 ARG A N 1
ATOM 599 C CA . ARG A 1 78 ? 7.582 -15.125 -10.133 1 95.56 78 ARG A CA 1
ATOM 600 C C . ARG A 1 78 ? 6.996 -16.484 -9.742 1 95.56 78 ARG A C 1
ATOM 602 O O . ARG A 1 78 ? 7.426 -17.516 -10.25 1 95.56 78 ARG A O 1
ATOM 609 N N . PHE A 1 79 ? 6.105 -16.406 -8.859 1 96.94 79 PHE A N 1
ATOM 610 C CA . PHE A 1 79 ? 5.41 -17.594 -8.414 1 96.94 79 PHE A CA 1
ATOM 611 C C . PHE A 1 79 ? 4.098 -17.781 -9.164 1 96.94 79 PHE A C 1
ATOM 613 O O . PHE A 1 79 ? 3.535 -16.812 -9.68 1 96.94 79 PHE A O 1
ATOM 620 N N . VAL A 1 80 ? 3.627 -19.031 -9.219 1 94.94 80 VAL A N 1
ATOM 621 C CA . VAL A 1 80 ? 2.217 -19.281 -9.508 1 94.94 80 VAL A CA 1
ATOM 622 C C . VAL A 1 80 ? 1.343 -18.484 -8.547 1 94.94 80 VAL A C 1
ATOM 624 O O . VAL A 1 80 ? 1.683 -18.328 -7.375 1 94.94 80 VAL A O 1
ATOM 627 N N . PRO A 1 81 ? 0.213 -17.984 -9.078 1 92.56 81 PRO A N 1
ATOM 628 C CA . PRO A 1 81 ? -0.595 -17.094 -8.234 1 92.56 81 PRO A CA 1
ATOM 629 C C . PRO A 1 81 ? -0.885 -17.688 -6.859 1 92.56 81 PRO A C 1
ATOM 631 O O . PRO A 1 81 ? -1.304 -18.844 -6.758 1 92.56 81 PRO A O 1
ATOM 634 N N . GLY A 1 82 ? -0.613 -16.922 -5.898 1 95 82 GLY A N 1
ATOM 635 C CA . GLY A 1 82 ? -0.852 -17.266 -4.508 1 95 82 GLY A CA 1
ATOM 636 C C . GLY A 1 82 ? -1.669 -16.234 -3.762 1 95 82 GLY A C 1
ATOM 637 O O . GLY A 1 82 ? -2.592 -15.641 -4.324 1 95 82 GLY A O 1
ATOM 638 N N . MET A 1 83 ? -1.39 -16.156 -2.457 1 95.75 83 MET A N 1
ATOM 639 C CA . MET A 1 83 ? -2.102 -15.234 -1.572 1 95.75 83 MET A CA 1
ATOM 640 C C . MET A 1 83 ? -1.127 -14.305 -0.855 1 95.75 83 MET A C 1
ATOM 642 O O . MET A 1 83 ? -0.227 -14.766 -0.152 1 95.75 83 MET A O 1
ATOM 646 N N . SER A 1 84 ? -1.334 -13.07 -1.132 1 98.06 84 SER A N 1
ATOM 647 C CA . SER A 1 84 ? -0.601 -12.109 -0.312 1 98.06 84 SER A CA 1
ATOM 648 C C . SER A 1 84 ? -1.146 -12.07 1.111 1 98.06 84 SER A C 1
ATOM 650 O O . SER A 1 84 ? -2.35 -11.898 1.316 1 98.06 84 SER A O 1
ATOM 652 N N . LEU A 1 85 ? -0.281 -12.188 2.066 1 98.44 85 LEU A N 1
ATOM 653 C CA . LEU A 1 85 ? -0.713 -12.227 3.459 1 98.44 85 LEU A CA 1
ATOM 654 C C . LEU A 1 85 ? -0.565 -10.859 4.117 1 98.44 85 LEU A C 1
ATOM 656 O O . LEU A 1 85 ? -1.284 -10.547 5.07 1 98.44 85 LEU A O 1
ATOM 660 N N . GLY A 1 86 ? 0.415 -10.102 3.658 1 98.81 86 GLY A N 1
ATO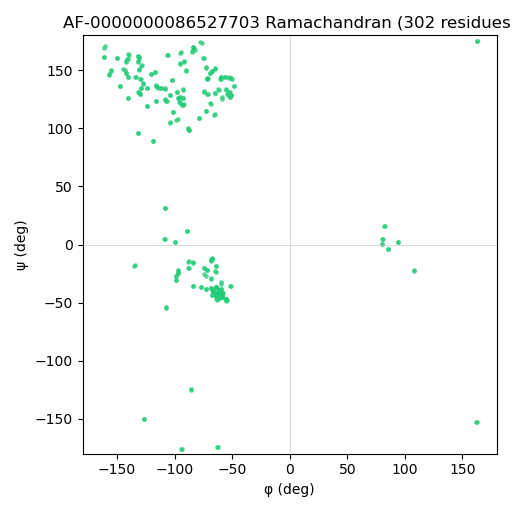M 661 C CA . GLY A 1 86 ? 0.629 -8.789 4.242 1 98.81 86 GLY A CA 1
ATOM 662 C C . GLY A 1 86 ? 1.996 -8.211 3.928 1 98.81 86 GLY A C 1
ATOM 663 O O . GLY A 1 86 ? 2.811 -8.859 3.264 1 98.81 86 GLY A O 1
ATOM 664 N N . TRP A 1 87 ? 2.186 -6.98 4.367 1 98.88 87 TRP A N 1
ATOM 665 C CA . TRP A 1 87 ? 3.424 -6.238 4.148 1 98.88 87 TRP A CA 1
ATOM 666 C C . TRP A 1 87 ? 3.881 -5.559 5.434 1 98.88 87 TRP A C 1
ATOM 668 O O . TRP A 1 87 ? 3.057 -5.125 6.242 1 98.88 87 TRP A O 1
ATOM 678 N N . SER A 1 88 ? 5.172 -5.488 5.645 1 98.94 88 SER A N 1
ATOM 679 C CA . SER A 1 88 ? 5.848 -4.488 6.465 1 98.94 88 SER A CA 1
ATOM 680 C C . SER A 1 88 ? 6.781 -3.623 5.629 1 98.94 88 SER A C 1
ATOM 682 O O . SER A 1 88 ? 7.664 -4.137 4.941 1 98.94 88 SER A O 1
ATOM 684 N N . TRP A 1 89 ? 6.582 -2.348 5.668 1 98.94 89 TRP A N 1
ATOM 685 C CA . TRP A 1 89 ? 7.195 -1.489 4.66 1 98.94 89 TRP A CA 1
ATOM 686 C C . TRP A 1 89 ? 7.539 -0.123 5.242 1 98.94 89 TRP A C 1
ATOM 688 O O . TRP A 1 89 ? 6.75 0.45 6 1 98.94 89 TRP A O 1
ATOM 698 N N . ASP A 1 90 ? 8.719 0.345 4.906 1 98.94 90 ASP A N 1
ATOM 699 C CA . ASP A 1 90 ? 9.203 1.643 5.363 1 98.94 90 ASP A CA 1
ATOM 700 C C . ASP A 1 90 ? 9.414 2.596 4.188 1 98.94 90 ASP A C 1
ATOM 702 O O . ASP A 1 90 ? 9.906 2.191 3.135 1 98.94 90 ASP A O 1
ATOM 706 N N . PHE A 1 91 ? 8.984 3.787 4.402 1 98.88 91 PHE A N 1
ATOM 707 C CA . PHE A 1 91 ? 9.281 4.859 3.459 1 98.88 91 PHE A CA 1
ATOM 708 C C . PHE A 1 91 ? 10.562 5.59 3.855 1 98.88 91 PHE A C 1
ATOM 710 O O . PHE A 1 91 ? 10.633 6.184 4.934 1 98.88 91 PHE A O 1
ATOM 717 N N . VAL A 1 92 ? 11.555 5.605 2.994 1 98.75 92 VAL A N 1
ATOM 718 C CA . VAL A 1 92 ? 12.906 6 3.377 1 98.75 92 VAL A CA 1
ATOM 719 C C . VAL A 1 92 ? 13.234 7.371 2.789 1 98.75 92 VAL A C 1
ATOM 721 O O . VAL A 1 92 ? 13.633 8.281 3.514 1 98.75 92 VAL A O 1
ATOM 724 N N . LEU A 1 93 ? 13.094 7.539 1.492 1 98.62 93 LEU A N 1
ATOM 725 C CA . LEU A 1 93 ? 13.297 8.789 0.766 1 98.62 93 LEU A CA 1
ATOM 726 C C . LEU A 1 93 ? 12.094 9.117 -0.109 1 98.62 93 LEU A C 1
ATOM 728 O O . LEU A 1 93 ? 11.352 8.219 -0.509 1 98.62 93 LEU A O 1
ATOM 732 N N . PRO A 1 94 ? 11.898 10.367 -0.398 1 98.5 94 PRO A N 1
ATOM 733 C CA . PRO A 1 94 ? 10.781 10.703 -1.287 1 98.5 94 PRO A CA 1
ATOM 734 C C . PRO A 1 94 ? 10.961 10.148 -2.699 1 98.5 94 PRO A C 1
ATOM 736 O O . PRO A 1 94 ? 12.094 9.922 -3.131 1 98.5 94 PRO A O 1
ATOM 739 N N . ILE A 1 95 ? 9.875 9.883 -3.344 1 98.88 95 ILE A N 1
ATOM 740 C CA . ILE A 1 95 ? 9.844 9.578 -4.77 1 98.88 95 ILE A CA 1
ATOM 741 C C . ILE A 1 95 ? 9.383 10.805 -5.551 1 98.88 95 ILE A C 1
ATOM 743 O O . ILE A 1 95 ? 8.227 11.227 -5.438 1 98.88 95 ILE A O 1
ATOM 747 N N . LYS A 1 96 ? 10.211 11.352 -6.324 1 98.5 96 LYS A N 1
ATOM 748 C CA . LYS A 1 96 ? 9.922 12.578 -7.062 1 98.5 96 LYS A CA 1
ATOM 749 C C . LYS A 1 96 ? 9.352 12.273 -8.445 1 98.5 96 LYS A C 1
ATOM 751 O O . LYS A 1 96 ? 9.578 11.188 -8.984 1 98.5 96 LYS A O 1
ATOM 756 N N . VAL A 1 97 ? 8.656 13.211 -8.969 1 98.25 97 VAL A N 1
ATOM 757 C CA . VAL A 1 97 ? 8.188 13.109 -10.344 1 98.25 97 VAL A CA 1
ATOM 758 C C . VAL A 1 97 ? 9.359 12.773 -11.266 1 98.25 97 VAL A C 1
ATOM 760 O O . VAL A 1 97 ? 10.445 13.328 -11.125 1 98.25 97 VAL A O 1
ATOM 763 N N . ASP A 1 98 ? 9.133 11.781 -12.094 1 98.38 98 ASP A N 1
ATOM 764 C CA . ASP A 1 98 ? 10.031 11.344 -13.164 1 98.38 98 ASP A CA 1
ATOM 765 C C . ASP A 1 98 ? 11.148 10.453 -12.617 1 98.38 98 ASP A C 1
ATOM 767 O O . ASP A 1 98 ? 12.055 10.07 -13.352 1 98.38 98 ASP A O 1
ATOM 771 N N . ASP A 1 99 ? 11.109 10.133 -11.352 1 98.88 99 ASP A N 1
ATOM 772 C CA . ASP A 1 99 ? 12 9.07 -10.883 1 98.88 99 ASP A CA 1
ATOM 773 C C . ASP A 1 99 ? 11.773 7.781 -11.672 1 98.88 99 ASP A C 1
ATOM 775 O O . ASP A 1 99 ? 10.648 7.484 -12.07 1 98.88 99 ASP A O 1
ATOM 779 N N . VAL A 1 100 ? 12.828 7.047 -11.93 1 98.94 100 VAL A N 1
ATOM 780 C CA . VAL A 1 100 ? 12.773 5.711 -12.508 1 98.94 100 VAL A CA 1
ATOM 781 C C . VAL A 1 100 ? 13.102 4.668 -11.445 1 98.94 100 VAL A C 1
ATOM 783 O O . VAL A 1 100 ? 14.18 4.695 -10.852 1 98.94 100 VAL A O 1
ATOM 786 N N . LEU A 1 101 ? 12.164 3.744 -11.273 1 98.94 101 LEU A N 1
ATOM 787 C CA . LEU A 1 101 ? 12.25 2.836 -10.133 1 98.94 101 LEU A CA 1
ATOM 788 C C . LEU A 1 101 ? 12.406 1.392 -10.602 1 98.94 101 LEU A C 1
ATOM 790 O O . LEU A 1 101 ? 11.922 1.027 -11.68 1 98.94 101 LEU A O 1
ATOM 794 N N . HIS A 1 102 ? 13.109 0.626 -9.805 1 98.94 102 HIS A N 1
ATOM 795 C CA . HIS A 1 102 ? 13.047 -0.83 -9.875 1 98.94 102 HIS A CA 1
ATOM 796 C C . HIS A 1 102 ? 13.117 -1.452 -8.484 1 98.94 102 HIS A C 1
ATOM 798 O O . HIS A 1 102 ? 13.555 -0.806 -7.527 1 98.94 102 HIS A O 1
ATOM 804 N N . VAL A 1 103 ? 12.625 -2.666 -8.375 1 98.94 103 VAL A N 1
ATOM 805 C CA . VAL A 1 103 ? 12.664 -3.361 -7.09 1 98.94 103 VAL A CA 1
ATOM 806 C C . VAL A 1 103 ? 13.695 -4.488 -7.148 1 98.94 103 VAL A C 1
ATOM 808 O O . VAL A 1 103 ? 13.812 -5.176 -8.164 1 98.94 103 VAL A O 1
ATOM 811 N N . LYS A 1 104 ? 14.484 -4.57 -6.141 1 98.94 104 LYS A N 1
ATOM 812 C CA . LYS A 1 104 ? 15.281 -5.758 -5.848 1 98.94 104 LYS A CA 1
ATOM 813 C C . LYS A 1 104 ? 14.68 -6.559 -4.695 1 98.94 104 LYS A C 1
ATOM 815 O O . LYS A 1 104 ? 14.344 -5.996 -3.65 1 98.94 104 LYS A O 1
ATOM 820 N N . PHE A 1 105 ? 14.508 -7.848 -4.984 1 98.88 105 PHE A N 1
ATOM 821 C CA . PHE A 1 105 ? 13.961 -8.664 -3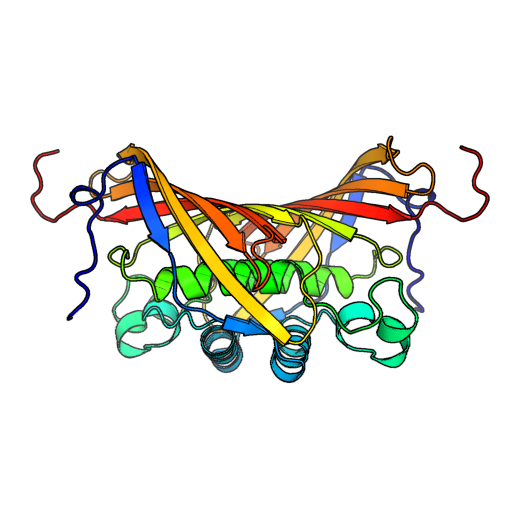.91 1 98.88 105 PHE A CA 1
ATOM 822 C C . PHE A 1 105 ? 14.648 -10.023 -3.857 1 98.88 105 PHE A C 1
ATOM 824 O O . PHE A 1 105 ? 15.328 -10.414 -4.809 1 98.88 105 PHE A O 1
ATOM 831 N N . ARG A 1 106 ? 14.5 -10.703 -2.748 1 98.75 106 ARG A N 1
ATOM 832 C CA . ARG A 1 106 ? 15.07 -12.031 -2.557 1 98.75 106 ARG A CA 1
ATOM 833 C C . ARG A 1 106 ? 14.109 -12.938 -1.798 1 98.75 106 ARG A C 1
ATOM 835 O O . ARG A 1 106 ? 13.234 -12.453 -1.07 1 98.75 106 ARG A O 1
ATOM 842 N N . ILE A 1 107 ? 14.367 -14.227 -1.97 1 98.81 107 ILE A N 1
ATOM 843 C CA . ILE A 1 107 ? 13.664 -15.203 -1.149 1 98.81 107 ILE A CA 1
ATOM 844 C C . ILE A 1 107 ? 14.305 -15.273 0.233 1 98.81 107 ILE A C 1
ATOM 846 O O . ILE A 1 107 ? 15.438 -15.75 0.374 1 98.81 107 ILE A O 1
ATOM 850 N N . GLY A 1 108 ? 13.562 -14.758 1.163 1 98.56 108 GLY A N 1
ATOM 851 C CA . GLY A 1 108 ? 14.008 -14.859 2.545 1 98.56 108 GLY A CA 1
ATOM 852 C C . GLY A 1 108 ? 13.602 -16.156 3.205 1 98.56 108 GLY A C 1
ATOM 853 O O . GLY A 1 108 ? 13.828 -17.234 2.65 1 98.56 108 GLY A O 1
ATOM 854 N N . ALA A 1 109 ? 12.93 -16.078 4.316 1 98.5 109 ALA A N 1
ATOM 855 C CA . ALA A 1 109 ? 12.516 -17.266 5.059 1 98.5 109 ALA A CA 1
ATOM 856 C C . ALA A 1 109 ? 11.398 -18 4.324 1 98.5 109 ALA A C 1
ATOM 858 O O . ALA A 1 109 ? 10.5 -17.375 3.754 1 98.5 109 ALA A O 1
ATOM 859 N N . MET A 1 110 ? 11.469 -19.312 4.395 1 98.31 110 MET A N 1
ATOM 860 C CA . MET A 1 110 ? 10.43 -20.188 3.846 1 98.31 110 MET A CA 1
ATOM 861 C C . MET A 1 110 ? 9.992 -21.234 4.871 1 98.31 110 MET A C 1
ATOM 863 O O . MET A 1 110 ? 10.828 -21.797 5.574 1 98.31 110 MET A O 1
ATOM 867 N N . ARG A 1 111 ? 8.688 -21.469 4.82 1 98.06 111 ARG A N 1
ATOM 868 C CA . ARG A 1 111 ? 8.164 -22.531 5.668 1 98.06 111 ARG A CA 1
ATOM 869 C C . ARG A 1 111 ? 6.867 -23.094 5.102 1 98.06 111 ARG A C 1
ATOM 871 O O . ARG A 1 111 ? 6.098 -22.375 4.465 1 98.06 111 ARG A O 1
ATOM 878 N N . PRO A 1 112 ? 6.652 -24.344 5.371 1 96.12 112 PRO A N 1
ATOM 879 C CA . PRO A 1 112 ? 5.344 -24.875 4.977 1 96.12 112 PRO A CA 1
ATOM 880 C C . PRO A 1 112 ? 4.195 -24.281 5.777 1 96.12 112 PRO A C 1
ATOM 882 O O . PRO A 1 112 ? 4.387 -23.859 6.926 1 96.12 112 PRO A O 1
ATOM 885 N N . SER A 1 113 ? 3.109 -24.219 5.09 1 96.12 113 SER A N 1
ATOM 886 C CA . SER A 1 113 ? 1.92 -23.812 5.828 1 96.12 113 SER A CA 1
ATOM 887 C C . SER A 1 113 ? 1.411 -24.938 6.727 1 96.12 113 SER A C 1
ATOM 889 O O . SER A 1 113 ? 1.257 -26.078 6.277 1 96.12 113 SER A O 1
ATOM 891 N N . LYS A 1 114 ? 1.142 -24.625 7.926 1 93.19 114 LYS A N 1
ATOM 892 C CA . LYS A 1 114 ? 0.616 -25.625 8.852 1 93.19 114 LYS A CA 1
ATOM 893 C C . LYS A 1 114 ? -0.865 -25.891 8.594 1 93.19 114 LYS A C 1
ATOM 895 O O . LYS A 1 114 ? -1.319 -27.031 8.656 1 93.19 114 LYS A O 1
ATOM 900 N N . SER A 1 115 ? -1.569 -24.922 8.258 1 93.25 115 SER A N 1
ATOM 901 C CA . SER A 1 115 ? -3.016 -25.016 8.102 1 93.25 115 SER A CA 1
ATOM 902 C C . SER A 1 115 ? -3.393 -25.438 6.691 1 93.25 115 SER A C 1
ATOM 904 O O . SER A 1 115 ? -4.5 -25.922 6.457 1 93.25 115 SER A O 1
ATOM 906 N N . ARG A 1 116 ? -2.506 -25.281 5.707 1 94.19 116 ARG A N 1
ATOM 907 C CA . ARG A 1 116 ? -2.725 -25.672 4.32 1 94.19 116 ARG A CA 1
ATOM 908 C C . ARG A 1 116 ? -1.537 -26.469 3.781 1 94.19 116 ARG A C 1
ATOM 910 O O . ARG A 1 116 ? -0.625 -25.906 3.18 1 94.19 116 ARG A O 1
ATOM 917 N N . PRO A 1 117 ? -1.604 -27.688 3.816 1 92.31 117 PRO A N 1
ATOM 918 C CA . PRO A 1 117 ? -0.437 -28.516 3.52 1 92.31 117 PRO A CA 1
ATOM 919 C C . PRO A 1 117 ? 0.04 -28.375 2.076 1 92.31 117 PRO A C 1
ATOM 921 O O . PRO A 1 117 ? 1.198 -28.672 1.772 1 92.31 117 PRO A O 1
ATOM 924 N N . ASP A 1 118 ? -0.829 -27.953 1.198 1 95.88 118 ASP A N 1
ATOM 925 C CA . ASP A 1 118 ? -0.474 -27.828 -0.213 1 95.88 118 ASP A CA 1
ATOM 926 C C . ASP A 1 118 ? 0.11 -26.453 -0.52 1 95.88 118 ASP A C 1
ATOM 928 O O . ASP A 1 118 ? 0.298 -26.109 -1.685 1 95.88 118 ASP A O 1
ATOM 932 N N . TRP A 1 119 ? 0.405 -25.75 0.595 1 97.56 119 TRP A N 1
ATOM 933 C CA . TRP A 1 119 ? 0.915 -24.391 0.439 1 97.56 119 TRP A CA 1
ATOM 934 C C . TRP A 1 119 ? 2.152 -24.172 1.304 1 97.56 119 TRP A C 1
ATOM 936 O O . TRP A 1 119 ? 2.395 -24.922 2.254 1 97.56 119 TRP A O 1
ATOM 946 N N . GLY A 1 120 ? 2.955 -23.203 0.935 1 98.12 120 GLY A N 1
ATOM 947 C CA . GLY A 1 120 ? 4.039 -22.672 1.751 1 98.12 120 GLY A CA 1
ATOM 948 C C . GLY A 1 120 ? 4.047 -21.156 1.819 1 98.12 120 GLY A C 1
ATOM 949 O O . GLY A 1 120 ? 3.375 -20.5 1.031 1 98.12 120 GLY A O 1
ATOM 950 N N . ILE A 1 121 ? 4.738 -20.703 2.795 1 98.56 121 ILE A N 1
ATOM 951 C CA . ILE A 1 121 ? 4.852 -19.25 2.99 1 98.56 121 ILE A CA 1
ATOM 952 C C . ILE A 1 121 ? 6.285 -18.812 2.713 1 98.56 121 ILE A C 1
ATOM 954 O O . ILE A 1 121 ? 7.238 -19.469 3.137 1 98.56 121 ILE A O 1
ATOM 958 N N . VAL A 1 122 ? 6.387 -17.781 2.006 1 98.56 122 VAL A N 1
ATOM 959 C CA . VAL A 1 122 ? 7.68 -17.188 1.685 1 98.56 122 VAL A CA 1
ATOM 960 C C . VAL A 1 122 ? 7.691 -15.719 2.125 1 98.56 122 VAL A C 1
ATOM 962 O O . VAL A 1 122 ? 6.707 -15 1.94 1 98.56 122 VAL A O 1
ATOM 965 N N . THR A 1 123 ? 8.75 -15.336 2.762 1 98.81 123 THR A N 1
ATOM 966 C CA . THR A 1 123 ? 8.992 -13.922 3.035 1 98.81 123 THR A CA 1
ATOM 967 C C . THR A 1 123 ? 9.945 -13.328 1.999 1 98.81 123 THR A C 1
ATOM 969 O O . THR A 1 123 ? 11.008 -13.891 1.732 1 98.81 123 THR A O 1
ATOM 972 N N . LEU A 1 124 ? 9.57 -12.188 1.454 1 98.81 124 LEU A N 1
ATOM 973 C CA . LEU A 1 124 ? 10.352 -11.562 0.39 1 98.81 124 LEU A CA 1
ATOM 974 C C . LEU A 1 124 ? 10.859 -10.188 0.819 1 98.81 124 LEU A C 1
ATOM 976 O O . LEU A 1 124 ? 10.211 -9.172 0.551 1 98.81 124 LEU A O 1
ATOM 980 N N . PRO A 1 125 ? 12.086 -10.148 1.466 1 98.94 125 PRO A N 1
ATOM 981 C CA . PRO A 1 125 ? 12.711 -8.836 1.62 1 98.94 125 PRO A CA 1
ATOM 982 C C . PRO A 1 125 ? 12.883 -8.102 0.292 1 98.94 125 PRO A C 1
ATOM 984 O O . PRO A 1 125 ? 13.312 -8.695 -0.697 1 98.94 125 PRO A O 1
ATOM 987 N N . SER A 1 126 ? 12.508 -6.82 0.267 1 98.94 126 SER A N 1
ATOM 988 C CA . SER A 1 126 ? 12.492 -6.059 -0.975 1 98.94 126 SER A CA 1
ATOM 989 C C . SER A 1 126 ? 12.953 -4.621 -0.747 1 98.94 126 SER A C 1
ATOM 991 O O . SER A 1 126 ? 12.719 -4.051 0.321 1 98.94 126 SER A O 1
ATOM 993 N N . GLU A 1 127 ? 13.578 -4.082 -1.747 1 99 127 GLU A N 1
ATOM 994 C CA . GLU A 1 127 ? 13.992 -2.684 -1.788 1 99 127 GLU A CA 1
ATOM 995 C C . GLU A 1 127 ? 13.547 -2.014 -3.086 1 99 127 GLU A C 1
ATOM 997 O O . GLU A 1 127 ? 13.727 -2.57 -4.172 1 99 127 GLU A O 1
ATOM 1002 N N . LEU A 1 128 ? 12.922 -0.888 -2.984 1 99 128 LEU A N 1
ATOM 1003 C CA . LEU A 1 128 ? 12.617 -0.029 -4.125 1 99 128 LEU A CA 1
ATOM 1004 C C . LEU A 1 128 ? 13.719 1.007 -4.332 1 99 128 LEU A C 1
ATOM 1006 O O . LEU A 1 128 ? 14.047 1.762 -3.412 1 99 128 LEU A O 1
ATOM 1010 N N . ILE A 1 129 ? 14.242 1.044 -5.527 1 99 129 ILE A N 1
ATOM 1011 C CA . ILE A 1 129 ? 15.469 1.789 -5.785 1 99 129 ILE A CA 1
ATOM 1012 C C . ILE A 1 129 ? 15.258 2.746 -6.953 1 99 129 ILE A C 1
ATOM 1014 O O . ILE A 1 129 ? 14.625 2.385 -7.953 1 99 129 ILE A O 1
ATOM 1018 N N . ASN A 1 130 ? 15.766 3.963 -6.867 1 98.94 130 ASN A N 1
ATOM 1019 C CA . ASN A 1 130 ? 15.594 4.918 -7.957 1 98.94 130 ASN A CA 1
ATOM 1020 C C . ASN A 1 130 ? 16.781 4.902 -8.906 1 98.94 130 ASN A C 1
ATOM 1022 O O . ASN A 1 130 ? 17.703 4.082 -8.758 1 98.94 130 ASN A O 1
ATOM 1026 N N . GLN A 1 131 ? 16.797 5.812 -9.922 1 98.88 131 GLN A N 1
ATOM 1027 C CA . GLN A 1 131 ? 17.766 5.84 -11 1 98.88 131 GLN A CA 1
ATOM 1028 C C . GLN A 1 131 ? 19.156 6.219 -10.469 1 98.88 131 GLN A C 1
ATOM 1030 O O . GLN A 1 131 ? 20.156 6.023 -11.156 1 98.88 131 GLN A O 1
ATOM 1035 N N . HIS A 1 132 ? 19.266 6.676 -9.297 1 98.69 132 HIS A N 1
ATOM 1036 C CA . HIS A 1 132 ? 20.531 7.09 -8.711 1 98.69 132 HIS A CA 1
ATOM 1037 C C . HIS A 1 132 ? 21.094 6.008 -7.801 1 98.69 132 HIS A C 1
ATOM 1039 O O . HIS A 1 132 ? 22.094 6.23 -7.109 1 98.69 132 HIS A O 1
ATOM 1045 N N . GLY A 1 133 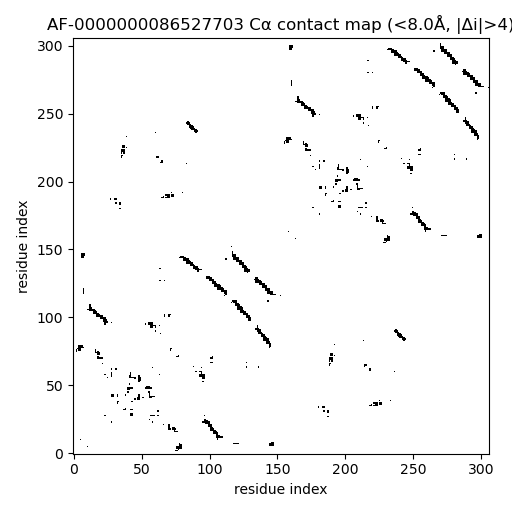? 20.406 4.906 -7.723 1 98.81 133 GLY A N 1
ATOM 1046 C CA . GLY A 1 133 ? 20.859 3.799 -6.902 1 98.81 133 GLY A CA 1
ATOM 1047 C C . GLY A 1 133 ? 20.5 3.951 -5.438 1 98.81 133 GLY A C 1
ATOM 1048 O O . GLY A 1 133 ? 21.047 3.252 -4.582 1 98.81 133 GLY A O 1
ATOM 1049 N N . GLU A 1 134 ? 19.578 4.852 -5.117 1 98.94 134 GLU A N 1
ATOM 1050 C CA . GLU A 1 134 ? 19.141 5.09 -3.742 1 98.94 134 GLU A CA 1
ATOM 1051 C C . GLU A 1 134 ? 17.922 4.242 -3.391 1 98.94 134 GLU A C 1
ATOM 1053 O O . GLU A 1 134 ? 16.984 4.156 -4.172 1 98.94 134 GLU A O 1
ATOM 1058 N N . VAL A 1 135 ? 17.984 3.584 -2.199 1 98.94 135 VAL A N 1
ATOM 1059 C CA . VAL A 1 135 ? 16.797 2.896 -1.689 1 98.94 135 VAL A CA 1
ATOM 1060 C C . VAL A 1 135 ? 15.773 3.92 -1.206 1 98.94 135 VAL A C 1
ATOM 1062 O O . VAL A 1 135 ? 16 4.621 -0.217 1 98.94 135 VAL A O 1
ATOM 1065 N N . VAL A 1 136 ? 14.648 3.949 -1.88 1 98.94 136 VAL A N 1
ATOM 1066 C CA . VAL A 1 136 ? 13.648 4.941 -1.51 1 98.94 136 VAL A CA 1
ATOM 1067 C C . VAL A 1 136 ? 12.609 4.309 -0.59 1 98.94 136 VAL A C 1
ATOM 1069 O O . VAL A 1 136 ? 11.93 5.008 0.165 1 98.94 136 VAL A O 1
ATOM 1072 N N . GLN A 1 137 ? 12.438 3.027 -0.654 1 99 137 GLN A N 1
ATOM 1073 C CA . GLN A 1 137 ? 11.586 2.273 0.261 1 99 137 GLN A CA 1
ATOM 1074 C C . GLN A 1 137 ? 12.102 0.851 0.449 1 99 137 GLN A C 1
ATOM 1076 O O . GLN A 1 137 ? 12.852 0.343 -0.388 1 99 137 GLN A O 1
ATOM 1081 N N . ARG A 1 138 ? 11.641 0.239 1.558 1 98.94 138 ARG A N 1
ATOM 1082 C CA . ARG A 1 138 ? 12.078 -1.134 1.797 1 98.94 138 ARG A CA 1
ATOM 1083 C C . ARG A 1 138 ? 11.148 -1.833 2.789 1 98.94 138 ARG A C 1
ATOM 1085 O O . ARG A 1 138 ? 10.445 -1.176 3.555 1 98.94 138 ARG A O 1
ATOM 1092 N N . GLY A 1 139 ? 11.219 -3.119 2.773 1 98.88 139 GLY A N 1
ATOM 1093 C CA . GLY A 1 139 ? 10.445 -3.932 3.697 1 98.88 139 GLY A CA 1
ATOM 1094 C C . GLY A 1 139 ? 10.32 -5.379 3.264 1 98.88 139 GLY A C 1
ATOM 1095 O O . GLY A 1 139 ? 11.242 -5.93 2.654 1 98.88 139 GLY A O 1
ATOM 1096 N N . GLU A 1 140 ? 9.195 -5.973 3.727 1 98.81 140 GLU A N 1
ATOM 1097 C CA . GLU A 1 140 ? 9.031 -7.391 3.422 1 98.81 140 GLU A CA 1
ATOM 1098 C C . GLU A 1 140 ? 7.586 -7.715 3.072 1 98.81 140 GLU A C 1
ATOM 1100 O O . GLU A 1 140 ? 6.656 -7.16 3.664 1 98.81 140 GLU A O 1
ATOM 1105 N N . HIS A 1 141 ? 7.508 -8.625 2.158 1 98.81 141 HIS A N 1
ATOM 1106 C CA . HIS A 1 141 ? 6.242 -9.188 1.705 1 98.81 141 HIS A CA 1
ATOM 1107 C C . HIS A 1 141 ? 6.07 -10.625 2.193 1 98.81 141 HIS A C 1
ATOM 1109 O O . HIS A 1 141 ? 6.957 -11.461 2 1 98.81 141 HIS A O 1
ATOM 1115 N N . ARG A 1 142 ? 4.992 -10.906 2.889 1 98.81 142 ARG A N 1
ATOM 1116 C CA . ARG A 1 142 ? 4.645 -12.281 3.221 1 98.81 142 ARG A CA 1
ATOM 1117 C C . ARG A 1 142 ? 3.66 -12.852 2.207 1 98.81 142 ARG A C 1
ATOM 1119 O O . ARG A 1 142 ? 2.566 -12.32 2.023 1 98.81 142 ARG A O 1
ATOM 1126 N N . LEU A 1 143 ? 4.074 -13.938 1.62 1 98.31 143 LEU A N 1
ATOM 1127 C CA . LEU A 1 143 ? 3.324 -14.516 0.51 1 98.31 143 LEU A CA 1
ATOM 1128 C C . LEU A 1 143 ? 3.117 -16.016 0.716 1 98.31 143 LEU A C 1
ATOM 1130 O O . LEU A 1 143 ? 4.059 -16.734 1.052 1 98.31 143 LEU A O 1
ATOM 1134 N N . MET A 1 144 ? 1.908 -16.453 0.552 1 98.19 144 MET A N 1
ATOM 1135 C CA . MET A 1 144 ? 1.582 -17.875 0.516 1 98.19 144 MET A CA 1
ATOM 1136 C C . MET A 1 144 ? 1.476 -18.375 -0.921 1 98.19 144 MET A C 1
ATOM 1138 O O . MET A 1 144 ? 0.753 -17.781 -1.732 1 98.19 144 MET A O 1
ATOM 1142 N N . VAL A 1 145 ? 2.205 -19.406 -1.228 1 97.81 145 VAL A N 1
ATOM 1143 C CA . VAL A 1 145 ? 2.254 -19.891 -2.604 1 97.81 145 VAL A CA 1
ATOM 1144 C C . VAL A 1 145 ? 2.035 -21.391 -2.633 1 97.81 145 VAL A C 1
ATOM 1146 O O . VAL A 1 145 ? 2.393 -22.094 -1.684 1 97.81 145 VAL A O 1
ATOM 1149 N N . PRO A 1 146 ? 1.482 -21.891 -3.725 1 97.5 146 PRO A N 1
ATOM 1150 C CA . PRO A 1 146 ? 1.191 -23.328 -3.791 1 97.5 146 PRO A CA 1
ATOM 1151 C C . PRO A 1 146 ? 2.453 -24.188 -3.92 1 97.5 146 PRO A C 1
ATOM 1153 O O . PRO A 1 146 ? 3.412 -23.781 -4.582 1 97.5 146 PRO A O 1
ATOM 1156 N N . ARG A 1 147 ? 2.375 -25.281 -3.27 1 97.19 147 ARG A N 1
ATOM 1157 C CA . ARG A 1 147 ? 3.371 -26.328 -3.527 1 97.19 147 ARG A CA 1
ATOM 1158 C C . ARG A 1 147 ? 3.1 -27.016 -4.855 1 97.19 147 ARG A C 1
ATOM 1160 O O . ARG A 1 147 ? 1.989 -26.953 -5.383 1 97.19 147 ARG A O 1
ATOM 1167 N N . ARG A 1 148 ? 4.121 -27.641 -5.324 1 95.19 148 ARG A N 1
ATOM 1168 C CA . ARG A 1 148 ? 3.947 -28.391 -6.562 1 95.19 148 ARG A CA 1
ATOM 1169 C C . ARG A 1 148 ? 2.969 -29.547 -6.375 1 95.19 148 ARG A C 1
ATOM 1171 O O . ARG A 1 148 ? 3.08 -30.312 -5.41 1 95.19 148 ARG A O 1
ATOM 1178 N N . PRO A 1 149 ? 1.99 -29.609 -7.324 1 91.31 149 PRO A N 1
ATOM 1179 C CA . PRO A 1 149 ? 1.086 -30.75 -7.195 1 91.31 149 PRO A CA 1
ATOM 1180 C C . PRO A 1 149 ? 1.826 -32.094 -7.145 1 91.31 149 PRO A C 1
ATOM 1182 O O . PRO A 1 149 ? 2.734 -32.312 -7.945 1 91.31 149 PRO A O 1
ATOM 1185 N N . GLY A 1 150 ? 1.48 -32.938 -6.09 1 85.25 150 GLY A N 1
ATOM 1186 C CA . GLY A 1 150 ? 2.066 -34.25 -5.973 1 85.25 150 GLY A CA 1
ATOM 1187 C C . GLY A 1 150 ? 3.402 -34.25 -5.258 1 85.25 150 GLY A C 1
ATOM 1188 O O . GLY A 1 150 ? 4.047 -35.281 -5.133 1 85.25 150 GLY A O 1
ATOM 1189 N N . ALA A 1 151 ? 3.865 -33.188 -4.941 1 74.94 151 ALA A N 1
ATOM 1190 C CA . ALA A 1 151 ? 5.145 -33.125 -4.234 1 74.94 151 ALA A CA 1
ATOM 1191 C C . ALA A 1 151 ? 5.062 -33.844 -2.898 1 74.94 151 ALA A C 1
ATOM 1193 O O . ALA A 1 151 ? 4.031 -33.812 -2.223 1 74.94 151 ALA A O 1
ATOM 1194 N N . GLU A 1 152 ? 6.07 -34.656 -2.66 1 71 152 GLU A N 1
ATOM 1195 C CA . GLU A 1 152 ? 6.133 -35.375 -1.388 1 71 152 GLU A CA 1
ATOM 1196 C C . GLU A 1 152 ? 6.145 -34.406 -0.211 1 71 152 GLU A C 1
ATOM 1198 O O . GLU A 1 152 ? 6.812 -33.344 -0.262 1 71 152 GLU A O 1
ATOM 1203 N N . ARG A 1 153 ? 5.242 -34.5 0.787 1 64.06 153 ARG A N 1
ATOM 1204 C CA . ARG A 1 153 ? 5.051 -33.625 1.931 1 64.06 153 ARG A CA 1
ATOM 1205 C C . ARG A 1 153 ? 6.004 -33.969 3.066 1 64.06 153 ARG A C 1
ATOM 1207 O O . ARG A 1 153 ? 6.387 -35.125 3.221 1 64.06 153 ARG A O 1
ATOM 1214 N N . MET B 1 1 ? -19.562 21.141 8.562 1 57.19 1 MET B N 1
ATOM 1215 C CA . MET B 1 1 ? -18.641 21.766 9.516 1 57.19 1 MET B CA 1
ATOM 1216 C C . MET B 1 1 ? -17.219 21.781 8.961 1 57.19 1 MET B C 1
ATOM 1218 O O . MET B 1 1 ? -16.812 20.875 8.242 1 57.19 1 MET B O 1
ATOM 1222 N N . THR B 1 2 ? -16.484 22.938 9.031 1 78.88 2 THR B N 1
ATOM 1223 C CA . THR B 1 2 ? -15.125 23.094 8.523 1 78.88 2 THR B CA 1
ATOM 1224 C C . THR B 1 2 ? -14.156 22.219 9.312 1 78.88 2 THR B C 1
ATOM 1226 O O . THR B 1 2 ? -14.133 22.25 10.539 1 78.88 2 THR B O 1
ATOM 1229 N N . ILE B 1 3 ? -13.531 21.156 8.805 1 85.56 3 ILE B N 1
ATOM 1230 C CA . ILE B 1 3 ? -12.602 20.25 9.484 1 85.56 3 ILE B CA 1
ATOM 1231 C C . ILE B 1 3 ? -11.305 20.984 9.797 1 85.56 3 ILE B C 1
ATOM 1233 O O . ILE B 1 3 ? -10.703 21.594 8.906 1 85.56 3 ILE B O 1
ATOM 1237 N N . VAL B 1 4 ? -11 21.016 11.07 1 90.62 4 VAL B N 1
ATOM 1238 C CA . VAL B 1 4 ? -9.727 21.594 11.492 1 90.62 4 VAL B CA 1
ATOM 1239 C C . VAL B 1 4 ? -8.672 20.5 11.609 1 90.62 4 VAL B C 1
ATOM 1241 O O . VAL B 1 4 ? -8.836 19.562 12.391 1 90.62 4 VAL B O 1
ATOM 1244 N N . GLU B 1 5 ? -7.621 20.594 10.883 1 95.75 5 GLU B N 1
ATOM 1245 C CA . GLU B 1 5 ? -6.539 19.625 10.953 1 95.75 5 GLU B CA 1
ATOM 1246 C C . GLU B 1 5 ? -5.785 19.734 12.273 1 95.75 5 GLU B C 1
ATOM 1248 O O . GLU B 1 5 ? -5.582 20.828 12.789 1 95.75 5 GLU B O 1
ATOM 1253 N N . LYS B 1 6 ? -5.312 18.656 12.727 1 97.25 6 LYS B N 1
ATOM 1254 C CA . LYS B 1 6 ? -4.742 18.547 14.07 1 97.25 6 LYS B CA 1
ATOM 1255 C C . LYS B 1 6 ? -3.219 18.547 14.016 1 97.25 6 LYS B C 1
ATOM 1257 O O . LYS B 1 6 ? -2.623 17.969 13.109 1 97.25 6 LYS B O 1
ATOM 1262 N N . TYR B 1 7 ? -2.625 19.203 14.984 1 98 7 TYR B N 1
ATOM 1263 C CA . TYR B 1 7 ? -1.216 19.016 15.305 1 98 7 TYR B CA 1
ATOM 1264 C C . TYR B 1 7 ? -1.023 17.828 16.25 1 98 7 TYR B C 1
ATOM 1266 O O . TYR B 1 7 ? -1.991 17.312 16.812 1 98 7 TYR B O 1
ATOM 1274 N N . TRP B 1 8 ? 0.222 17.391 16.375 1 97.88 8 TRP B N 1
ATOM 1275 C CA . TRP B 1 8 ? 0.57 16.312 17.281 1 97.88 8 TRP B CA 1
ATOM 1276 C C . TRP B 1 8 ? 0.018 16.562 18.688 1 97.88 8 TRP B C 1
ATOM 1278 O O . TRP B 1 8 ? -0.536 15.664 19.312 1 97.88 8 TRP B O 1
ATOM 1288 N N . ASP B 1 9 ? 0.005 17.766 19.078 1 97.44 9 ASP B N 1
ATOM 1289 C CA . ASP B 1 9 ? -0.37 18.188 20.422 1 97.44 9 ASP B CA 1
ATOM 1290 C C . ASP B 1 9 ? -1.879 18.094 20.625 1 97.44 9 ASP B C 1
ATOM 1292 O O . ASP B 1 9 ? -2.357 18.094 21.766 1 97.44 9 ASP B O 1
ATOM 1296 N N . ASP B 1 10 ? -2.596 18.078 19.562 1 97.25 10 ASP B N 1
ATOM 1297 C CA . ASP B 1 10 ? -4.055 18.078 19.641 1 97.25 10 ASP B CA 1
ATOM 1298 C C . ASP B 1 10 ? -4.609 16.656 19.75 1 97.25 10 ASP B C 1
ATOM 1300 O O . ASP B 1 10 ? -5.781 16.469 20.078 1 97.25 10 ASP B O 1
ATOM 1304 N N . ALA B 1 11 ? -3.766 15.68 19.469 1 97.56 11 ALA B N 1
ATOM 1305 C CA . ALA B 1 11 ? -4.207 14.289 19.453 1 97.56 11 ALA B CA 1
ATOM 1306 C C . ALA B 1 11 ? -4.039 13.656 20.844 1 97.56 11 ALA B C 1
ATOM 1308 O O . ALA B 1 11 ? -3.176 14.07 21.609 1 97.56 11 ALA B O 1
ATOM 1309 N N . ARG B 1 12 ? -4.887 12.734 21.141 1 97.94 12 ARG B N 1
ATOM 1310 C CA . ARG B 1 12 ? -4.812 11.953 22.375 1 97.94 12 ARG B CA 1
ATOM 1311 C C . ARG B 1 12 ? -4.887 10.461 22.062 1 97.94 12 ARG B C 1
ATOM 1313 O O . ARG B 1 12 ? -5.719 10.023 21.266 1 97.94 12 ARG B O 1
ATOM 1320 N N . GLU B 1 13 ? -3.963 9.766 22.734 1 98.38 13 GLU B N 1
ATOM 1321 C CA . GLU B 1 13 ? -4.07 8.312 22.625 1 98.38 13 GLU B CA 1
ATOM 1322 C C . GLU B 1 13 ? -5.48 7.84 22.969 1 98.38 13 GLU B C 1
ATOM 1324 O O . GLU B 1 13 ? -6.062 8.266 23.969 1 98.38 13 GLU B O 1
ATOM 1329 N N . GLY B 1 14 ? -6.051 7.055 22.031 1 98.31 14 GLY B N 1
ATOM 1330 C CA . GLY B 1 14 ? -7.395 6.547 22.25 1 98.31 14 GLY B CA 1
ATOM 1331 C C . GLY B 1 14 ? -8.438 7.219 21.359 1 98.31 14 GLY B C 1
ATOM 1332 O O . GLY B 1 14 ? -9.547 6.707 21.203 1 98.31 14 GLY B O 1
ATOM 1333 N N . ASP B 1 15 ? -8.133 8.43 20.875 1 98.69 15 ASP B N 1
ATOM 1334 C CA . ASP B 1 15 ? -9.031 9.031 19.906 1 98.69 15 ASP B CA 1
ATOM 1335 C C . ASP B 1 15 ? -9.344 8.062 18.766 1 98.69 15 ASP B C 1
ATOM 1337 O O . ASP B 1 15 ? -8.477 7.309 18.328 1 98.69 15 ASP B O 1
ATOM 1341 N N . GLU B 1 16 ? -10.617 8.078 18.281 1 98.69 16 GLU B N 1
ATOM 1342 C CA . GLU B 1 16 ? -11.039 7.188 17.203 1 98.69 16 GLU B CA 1
ATOM 1343 C C . GLU B 1 16 ? -11.773 7.957 16.109 1 98.69 16 GLU B C 1
ATOM 1345 O O . GLU B 1 16 ? -12.305 9.047 16.359 1 98.69 16 GLU B O 1
ATOM 1350 N N . CYS B 1 17 ? -11.844 7.383 14.977 1 98.69 17 CYS B N 1
ATOM 1351 C CA . CYS B 1 17 ? -12.555 7.992 13.859 1 98.69 17 CYS B CA 1
ATOM 1352 C C . CYS B 1 17 ? -12.992 6.934 12.852 1 98.69 17 CYS B C 1
ATOM 1354 O O . CYS B 1 17 ? -12.305 5.93 12.656 1 98.69 17 CYS B O 1
ATOM 1356 N N . VAL B 1 18 ? -14.094 7.133 12.234 1 98.88 18 VAL B N 1
ATOM 1357 C CA . VAL B 1 18 ? -14.594 6.34 11.117 1 98.88 18 VAL B CA 1
ATOM 1358 C C . VAL B 1 18 ? -14.656 7.199 9.859 1 98.88 18 VAL B C 1
ATOM 1360 O O . VAL B 1 18 ? -15.133 8.336 9.898 1 98.88 18 VAL B O 1
ATOM 1363 N N . SER B 1 19 ? -14.211 6.656 8.828 1 98.81 19 SER B N 1
ATOM 1364 C CA . SER B 1 19 ? -14.125 7.406 7.582 1 98.81 19 SER B CA 1
ATOM 1365 C C . SER B 1 19 ? -15.461 7.391 6.836 1 98.81 19 SER B C 1
ATOM 1367 O O . SER B 1 19 ? -16.375 6.641 7.195 1 98.81 19 SER B O 1
ATOM 1369 N N . PRO B 1 20 ? -15.547 8.25 5.746 1 98.56 20 PRO B N 1
ATOM 1370 C CA . PRO B 1 20 ? -16.594 7.98 4.754 1 98.56 20 PRO B CA 1
ATOM 1371 C C . PRO B 1 20 ? -16.406 6.637 4.051 1 98.56 20 PRO B C 1
ATOM 1373 O O . PRO B 1 20 ? -15.523 5.859 4.418 1 98.56 20 PRO B O 1
ATOM 1376 N N . SER B 1 21 ? -17.25 6.375 3.045 1 98.88 21 SER B N 1
ATOM 1377 C CA . SER B 1 21 ? -17.203 5.078 2.383 1 98.88 21 SER B CA 1
ATOM 1378 C C . SER B 1 21 ? -16.562 5.176 1.007 1 98.88 21 SER B C 1
ATOM 1380 O O . SER B 1 21 ? -16.375 6.277 0.477 1 98.88 21 SER B O 1
ATOM 1382 N N . TYR B 1 22 ? -16.172 4.043 0.503 1 98.94 22 TYR B N 1
ATOM 1383 C CA . TYR B 1 22 ? -15.562 3.873 -0.813 1 98.94 22 TYR B CA 1
ATOM 1384 C C . TYR B 1 22 ? -16.078 2.613 -1.493 1 98.94 22 TYR B C 1
ATOM 1386 O O . TYR B 1 22 ? -15.992 1.517 -0.934 1 98.94 22 TYR B O 1
ATOM 1394 N N . THR B 1 23 ? -16.594 2.721 -2.686 1 98.94 23 THR B N 1
ATOM 1395 C CA . THR B 1 23 ? -17.062 1.559 -3.434 1 98.94 23 THR B CA 1
ATOM 1396 C C . THR B 1 23 ? -15.984 1.059 -4.387 1 98.94 23 THR B C 1
ATOM 1398 O O . THR B 1 23 ? -15.453 1.829 -5.188 1 98.94 23 THR B O 1
ATOM 1401 N N . VAL B 1 24 ? -15.688 -0.189 -4.293 1 98.94 24 VAL B N 1
ATOM 1402 C CA . VAL B 1 24 ? -14.695 -0.816 -5.156 1 98.94 24 VAL B CA 1
ATOM 1403 C C . VAL B 1 24 ? -15.359 -1.32 -6.434 1 98.94 24 VAL B C 1
ATOM 1405 O O . VAL B 1 24 ? -15.906 -2.426 -6.461 1 98.94 24 VAL B O 1
ATOM 1408 N N . THR B 1 25 ? -15.203 -0.54 -7.484 1 98.88 25 THR B N 1
ATOM 1409 C CA . THR B 1 25 ? -15.828 -0.956 -8.734 1 98.88 25 THR B CA 1
ATOM 1410 C C . THR B 1 25 ? -14.836 -1.719 -9.609 1 98.88 25 THR B C 1
ATOM 1412 O O . THR B 1 25 ? -13.625 -1.654 -9.383 1 98.88 25 THR B O 1
ATOM 1415 N N . LYS B 1 26 ? -15.414 -2.385 -10.602 1 98.5 26 LYS B N 1
ATOM 1416 C CA . LYS B 1 26 ? -14.578 -3.074 -11.57 1 98.5 26 LYS B CA 1
ATOM 1417 C C . LYS B 1 26 ? -13.633 -2.102 -12.266 1 98.5 26 LYS B C 1
ATOM 1419 O O . LYS B 1 26 ? -12.445 -2.398 -12.445 1 98.5 26 LYS B O 1
ATOM 1424 N N . GLU B 1 27 ? -14.141 -0.934 -12.641 1 98.69 27 GLU B N 1
ATOM 1425 C CA . GLU B 1 27 ? -13.344 0.078 -13.328 1 98.69 27 GLU B CA 1
ATOM 1426 C C . GLU B 1 27 ? -12.156 0.518 -12.469 1 98.69 27 GLU B C 1
ATOM 1428 O O . GLU B 1 27 ? -11.055 0.728 -12.984 1 98.69 27 GLU B O 1
ATOM 1433 N N . ARG B 1 28 ? -12.367 0.629 -11.227 1 98.94 28 ARG B N 1
ATOM 1434 C CA . ARG B 1 28 ? -11.305 1.081 -10.336 1 98.94 28 ARG B CA 1
ATOM 1435 C C . ARG B 1 28 ? -10.25 -0.005 -10.141 1 98.94 28 ARG B C 1
ATOM 1437 O O . ARG B 1 28 ? -9.062 0.29 -10.039 1 98.94 28 ARG B O 1
ATOM 1444 N N . ILE B 1 29 ? -10.703 -1.282 -10.055 1 98.88 29 ILE B N 1
ATOM 1445 C CA . ILE B 1 29 ? -9.773 -2.396 -9.953 1 98.88 29 ILE B CA 1
ATOM 1446 C C . ILE B 1 29 ? -8.883 -2.443 -11.195 1 98.88 29 ILE B C 1
ATOM 1448 O O . ILE B 1 29 ? -7.66 -2.574 -11.086 1 98.88 29 ILE B O 1
ATOM 1452 N N . LEU B 1 30 ? -9.484 -2.27 -12.367 1 98.88 30 LEU B N 1
ATOM 1453 C CA . LEU B 1 30 ? -8.734 -2.297 -13.617 1 98.88 30 LEU B CA 1
ATOM 1454 C C . LEU B 1 30 ? -7.789 -1.104 -13.711 1 98.88 30 LEU B C 1
ATOM 1456 O O . LEU B 1 30 ? -6.668 -1.235 -14.211 1 98.88 30 LEU B O 1
ATOM 1460 N N . ALA B 1 31 ? -8.242 0.045 -13.273 1 98.94 31 ALA B N 1
ATOM 1461 C CA . ALA B 1 31 ? -7.391 1.233 -13.266 1 98.94 31 ALA B CA 1
ATOM 1462 C C . ALA B 1 31 ? -6.16 1.024 -12.383 1 98.94 31 ALA B C 1
ATOM 1464 O O . ALA B 1 31 ? -5.059 1.443 -12.742 1 98.94 31 ALA B O 1
ATOM 1465 N N . TYR B 1 32 ? -6.355 0.375 -11.227 1 98.94 32 TYR B N 1
ATOM 1466 C CA . TYR B 1 32 ? -5.238 0.079 -10.336 1 98.94 32 TYR B CA 1
ATOM 1467 C C . TYR B 1 32 ? -4.254 -0.876 -11 1 98.94 32 TYR B C 1
ATOM 1469 O O . TYR B 1 32 ? -3.037 -0.697 -10.883 1 98.94 32 TYR B O 1
ATOM 1477 N N . ALA B 1 33 ? -4.801 -1.865 -11.68 1 98.88 33 ALA B N 1
ATOM 1478 C CA . ALA B 1 33 ? -3.957 -2.824 -12.391 1 98.88 33 ALA B CA 1
ATOM 1479 C C . ALA B 1 33 ? -3.104 -2.131 -13.445 1 98.88 33 ALA B C 1
ATOM 1481 O O . ALA B 1 33 ? -1.899 -2.377 -13.539 1 98.88 33 ALA B O 1
ATOM 1482 N N . ASP B 1 34 ? -3.709 -1.242 -14.195 1 98.81 34 ASP B N 1
ATOM 1483 C CA . ASP B 1 34 ? -3.004 -0.518 -15.25 1 98.81 34 ASP B CA 1
ATOM 1484 C C . ASP B 1 34 ? -1.945 0.412 -14.664 1 98.81 34 ASP B C 1
ATOM 1486 O O . ASP B 1 34 ? -0.839 0.519 -15.195 1 98.81 34 ASP B O 1
ATOM 1490 N N . LEU B 1 35 ? -2.301 1.015 -13.617 1 98.88 35 LEU B N 1
ATOM 1491 C CA . LEU B 1 35 ? -1.427 1.999 -12.984 1 98.88 35 LEU B CA 1
ATOM 1492 C C . LEU B 1 35 ? -0.192 1.33 -12.391 1 98.88 35 LEU B C 1
ATOM 1494 O O . LEU B 1 35 ? 0.916 1.863 -12.492 1 98.88 35 LEU B O 1
ATOM 1498 N N . THR B 1 36 ? -0.306 0.141 -11.82 1 98.75 36 THR B N 1
ATOM 1499 C CA . THR B 1 36 ? 0.778 -0.502 -11.086 1 98.75 36 THR B CA 1
ATOM 1500 C C . THR B 1 36 ? 1.494 -1.523 -11.961 1 98.75 36 THR B C 1
ATOM 1502 O O . THR B 1 36 ? 2.633 -1.901 -11.68 1 98.75 36 THR B O 1
ATOM 1505 N N . GLY B 1 37 ? 0.764 -2.07 -12.93 1 98.25 37 GLY B N 1
ATOM 1506 C CA . GLY B 1 37 ? 1.315 -3.105 -13.789 1 98.25 37 GLY B CA 1
ATOM 1507 C C . GLY B 1 37 ? 1.012 -4.508 -13.305 1 98.25 37 GLY B C 1
ATOM 1508 O O . GLY B 1 37 ? 1.478 -5.488 -13.891 1 98.25 37 GLY B O 1
ATOM 1509 N N . ASP B 1 38 ? 0.261 -4.641 -12.219 1 98.06 38 ASP B N 1
ATOM 1510 C CA . ASP B 1 38 ? -0.12 -5.953 -11.711 1 98.06 38 ASP B CA 1
ATOM 1511 C C . ASP B 1 38 ? -1.404 -6.449 -12.375 1 98.06 38 ASP B C 1
ATOM 1513 O O . ASP B 1 38 ? -2.506 -6.148 -11.906 1 98.06 38 ASP B O 1
ATOM 1517 N N . HIS B 1 39 ? -1.25 -7.27 -13.352 1 97.94 39 HIS B N 1
ATOM 1518 C CA . HIS B 1 39 ? -2.387 -7.793 -14.102 1 97.94 39 HIS B CA 1
ATOM 1519 C C . HIS B 1 39 ? -2.629 -9.266 -13.781 1 97.94 39 HIS B C 1
ATOM 1521 O O . HIS B 1 39 ? -3.021 -10.039 -14.656 1 97.94 39 HIS B O 1
ATOM 1527 N N . THR B 1 40 ? -2.312 -9.672 -12.539 1 96.81 40 THR B N 1
ATOM 1528 C CA . THR B 1 40 ? -2.633 -11.031 -12.125 1 96.81 40 THR B CA 1
ATOM 1529 C C . THR B 1 40 ? -4.078 -11.375 -12.469 1 96.81 40 THR B C 1
ATOM 1531 O O . THR B 1 40 ? -4.988 -10.578 -12.219 1 96.81 40 THR B O 1
ATOM 1534 N N . PRO B 1 41 ? -4.344 -12.484 -12.961 1 96.56 41 PRO B N 1
ATOM 1535 C CA . PRO B 1 41 ? -5.625 -12.789 -13.602 1 96.56 41 PRO B CA 1
ATOM 1536 C C . PRO B 1 41 ? -6.812 -12.617 -12.656 1 96.56 41 PRO B C 1
ATOM 1538 O O . PRO B 1 41 ? -7.887 -12.195 -13.078 1 96.56 41 PRO B O 1
ATOM 1541 N N . VAL B 1 42 ? -6.695 -12.875 -11.414 1 96.75 42 VAL B N 1
ATOM 1542 C CA . VAL B 1 42 ? -7.801 -12.781 -10.461 1 96.75 42 VAL B CA 1
ATOM 1543 C C . VAL B 1 42 ? -8.281 -11.336 -10.367 1 96.75 42 VAL B C 1
ATOM 1545 O O . VAL B 1 42 ? -9.398 -11.07 -9.922 1 96.75 42 VAL B O 1
ATOM 1548 N N . HIS B 1 43 ? -7.48 -10.383 -10.797 1 98.12 43 HIS B N 1
ATOM 1549 C CA . HIS B 1 43 ? -7.824 -8.969 -10.711 1 98.12 43 HIS B CA 1
ATOM 1550 C C . HIS B 1 43 ? -8.398 -8.461 -12.031 1 98.12 43 HIS B C 1
ATOM 1552 O O . HIS B 1 43 ? -9.078 -7.434 -12.062 1 98.12 43 HIS B O 1
ATOM 1558 N N . VAL B 1 44 ? -8.102 -9.148 -13.156 1 98.19 44 VAL B N 1
ATOM 1559 C CA . VAL B 1 44 ? -8.367 -8.445 -14.406 1 98.19 44 VAL B CA 1
ATOM 1560 C C . VAL B 1 44 ? -9.07 -9.383 -15.383 1 98.19 44 VAL B C 1
ATOM 1562 O O . VAL B 1 44 ? -9.641 -8.938 -16.391 1 98.19 44 VAL B O 1
ATOM 1565 N N . ASP B 1 45 ? -9.023 -10.695 -15.188 1 97.5 45 ASP B N 1
ATOM 1566 C CA . ASP B 1 45 ? -9.609 -11.695 -16.078 1 97.5 45 ASP B CA 1
ATOM 1567 C C . ASP B 1 45 ? -10.898 -12.258 -15.477 1 97.5 45 ASP B C 1
ATOM 1569 O O . ASP B 1 45 ? -10.867 -13.172 -14.656 1 97.5 45 ASP B O 1
ATOM 1573 N N . GLU B 1 46 ? -12.008 -11.836 -16.016 1 96.44 46 GLU B N 1
ATOM 1574 C CA . GLU B 1 46 ? -13.297 -12.211 -15.453 1 96.44 46 GLU B CA 1
ATOM 1575 C C . GLU B 1 46 ? -13.531 -13.711 -15.547 1 96.44 46 GLU B C 1
ATOM 1577 O O . GLU B 1 46 ? -14.086 -14.32 -14.625 1 96.44 46 GLU B O 1
ATOM 1582 N N . ALA B 1 47 ? -13.203 -14.227 -16.688 1 96.75 47 ALA B N 1
ATOM 1583 C CA . ALA B 1 47 ? -13.391 -15.664 -16.844 1 96.75 47 ALA B CA 1
ATOM 1584 C C . ALA B 1 47 ? -12.578 -16.438 -15.797 1 96.75 47 ALA B C 1
ATOM 1586 O O . ALA B 1 47 ? -13.094 -17.344 -15.156 1 96.75 47 ALA B O 1
ATOM 1587 N N . TYR B 1 48 ? -11.391 -16.031 -15.641 1 95.5 48 TYR B N 1
ATOM 1588 C CA . TYR B 1 48 ? -10.531 -16.656 -14.641 1 95.5 48 TYR B CA 1
ATOM 1589 C C . TYR B 1 48 ? -11.086 -16.438 -13.234 1 95.5 48 TYR B C 1
ATOM 1591 O O . TYR B 1 48 ? -11.156 -17.391 -12.445 1 95.5 48 TYR B O 1
ATOM 1599 N N . ALA B 1 49 ? -11.469 -15.258 -12.891 1 94.38 49 ALA B N 1
ATOM 1600 C CA . ALA B 1 49 ? -11.961 -14.906 -11.555 1 94.38 49 ALA B CA 1
ATOM 1601 C C . ALA B 1 49 ? -13.266 -15.633 -11.25 1 94.38 49 ALA B C 1
ATOM 1603 O O . ALA B 1 49 ? -13.469 -16.109 -10.125 1 94.38 49 ALA B O 1
ATOM 1604 N N . ASN B 1 50 ? -14.086 -15.773 -12.266 1 94.75 50 ASN B N 1
ATOM 1605 C CA . ASN B 1 50 ? -15.367 -16.453 -12.078 1 94.75 50 ASN B CA 1
ATOM 1606 C C . ASN B 1 50 ? -15.18 -17.938 -11.812 1 94.75 50 ASN B C 1
ATOM 16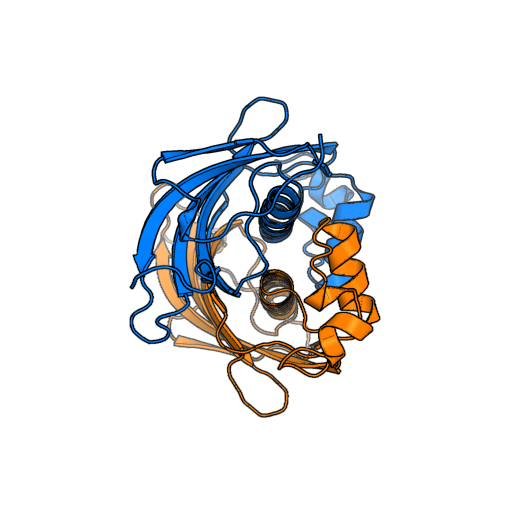08 O O . ASN B 1 50 ? -15.969 -18.547 -11.094 1 94.75 50 ASN B O 1
ATOM 1612 N N . ALA B 1 51 ? -14.156 -18.453 -12.328 1 93.88 51 ALA B N 1
ATOM 1613 C CA . ALA B 1 51 ? -13.867 -19.875 -12.141 1 93.88 51 ALA B CA 1
ATOM 1614 C C . ALA B 1 51 ? -13.148 -20.125 -10.82 1 93.88 51 ALA B C 1
ATOM 1616 O O . ALA B 1 51 ? -13.055 -21.266 -10.359 1 93.88 51 ALA B O 1
ATOM 1617 N N . SER B 1 52 ? -12.656 -19.094 -10.258 1 91.44 52 SER B N 1
ATOM 1618 C CA . SER B 1 52 ? -11.961 -19.219 -8.977 1 91.44 52 SER B CA 1
ATOM 1619 C C . SER B 1 52 ? -12.945 -19.359 -7.824 1 91.44 52 SER B C 1
ATOM 1621 O O . SER B 1 52 ? -14.156 -19.25 -8.016 1 91.44 52 SER B O 1
ATOM 1623 N N . HIS B 1 53 ? -12.422 -19.594 -6.633 1 91.88 53 HIS B N 1
ATOM 1624 C CA . HIS B 1 53 ? -13.25 -19.75 -5.441 1 91.88 53 HIS B CA 1
ATOM 1625 C C . HIS B 1 53 ? -13.922 -18.438 -5.066 1 91.88 53 HIS B C 1
ATOM 1627 O O . HIS B 1 53 ? -14.859 -18.422 -4.273 1 91.88 53 HIS B O 1
ATOM 1633 N N . PHE B 1 54 ? -13.547 -17.328 -5.648 1 94 54 PHE B N 1
ATOM 1634 C CA . PHE B 1 54 ? -14.125 -16.031 -5.344 1 94 54 PHE B CA 1
ATOM 1635 C C . PHE B 1 54 ? -15.406 -15.812 -6.133 1 94 54 PHE B C 1
ATOM 1637 O O . PHE B 1 54 ? -16.281 -15.055 -5.707 1 94 54 PHE B O 1
ATOM 1644 N N . GLY B 1 55 ? -15.406 -16.328 -7.359 1 95.56 55 GLY B N 1
ATOM 1645 C CA . GLY B 1 55 ? -16.594 -16.234 -8.195 1 95.56 55 GLY B CA 1
ATOM 1646 C C . GLY B 1 55 ? -16.734 -14.875 -8.867 1 95.56 55 GLY B C 1
ATOM 1647 O O . GLY B 1 55 ? -17.766 -14.578 -9.461 1 95.56 55 GLY B O 1
ATOM 1648 N N . CYS B 1 56 ? -15.797 -13.984 -8.633 1 96.75 56 CYS B N 1
ATOM 1649 C CA . CYS B 1 56 ? -15.758 -12.648 -9.227 1 96.75 56 CYS B CA 1
ATOM 1650 C C . CYS B 1 56 ? -14.352 -12.062 -9.141 1 96.75 56 CYS B C 1
ATOM 1652 O O . CYS B 1 56 ? -13.461 -12.656 -8.516 1 96.75 56 CYS B O 1
ATOM 1654 N N . LEU B 1 57 ? -14.133 -10.922 -9.828 1 97.31 57 LEU B N 1
ATOM 1655 C CA . LEU B 1 57 ? -12.875 -10.203 -9.656 1 97.31 57 LEU B CA 1
ATOM 1656 C C . LEU B 1 57 ? -12.688 -9.773 -8.203 1 97.31 57 LEU B C 1
ATOM 1658 O O . LEU B 1 57 ? -13.648 -9.383 -7.539 1 97.31 57 LEU B O 1
ATOM 1662 N N . VAL B 1 58 ? -11.492 -9.836 -7.77 1 98.19 58 VAL B N 1
ATOM 1663 C CA . VAL B 1 58 ? -11.148 -9.32 -6.453 1 98.19 58 VAL B CA 1
ATOM 1664 C C . VAL B 1 58 ? -10.094 -8.227 -6.59 1 98.19 58 VAL B C 1
ATOM 1666 O O . VAL B 1 58 ? -9.25 -8.273 -7.488 1 98.19 58 VAL B O 1
ATOM 1669 N N . ALA B 1 59 ? -10.164 -7.281 -5.746 1 98.81 59 ALA B N 1
ATOM 1670 C CA . ALA B 1 59 ? -9.219 -6.172 -5.746 1 98.81 59 ALA B CA 1
ATOM 1671 C C . ALA B 1 59 ? -7.852 -6.621 -5.234 1 98.81 59 ALA B C 1
ATOM 1673 O O . ALA B 1 59 ? -7.754 -7.566 -4.445 1 98.81 59 ALA B O 1
ATOM 1674 N N . HIS B 1 60 ? -6.844 -5.938 -5.707 1 98.75 60 HIS B N 1
ATOM 1675 C CA . HIS B 1 60 ? -5.512 -6.125 -5.141 1 98.75 60 HIS B CA 1
ATOM 1676 C C . HIS B 1 60 ? -5.5 -5.789 -3.652 1 98.75 60 HIS B C 1
ATOM 1678 O O . HIS B 1 60 ? -6.133 -4.828 -3.221 1 98.75 60 HIS B O 1
ATOM 1684 N N . GLY B 1 61 ? -4.691 -6.547 -2.848 1 98.81 61 GLY B N 1
ATOM 1685 C CA . GLY B 1 61 ? -4.516 -6.215 -1.442 1 98.81 61 GLY B CA 1
ATOM 1686 C C . GLY B 1 61 ? -4.027 -4.797 -1.221 1 98.81 61 GLY B C 1
ATOM 1687 O O . GLY B 1 61 ? -4.605 -4.051 -0.426 1 98.81 61 GLY B O 1
ATOM 1688 N N . LEU B 1 62 ? -3.031 -4.422 -1.967 1 98.94 62 LEU B N 1
ATOM 1689 C CA . LEU B 1 62 ? -2.438 -3.104 -1.789 1 98.94 62 LEU B CA 1
ATOM 1690 C C . LEU B 1 62 ? -3.371 -2.014 -2.305 1 98.94 62 LEU B C 1
ATOM 1692 O O . LEU B 1 62 ? -3.246 -0.848 -1.92 1 98.94 62 LEU B O 1
ATOM 1696 N N . PHE B 1 63 ? -4.289 -2.355 -3.189 1 98.94 63 PHE B N 1
ATOM 1697 C CA . PHE B 1 63 ? -5.34 -1.395 -3.5 1 98.94 63 PHE B CA 1
ATOM 1698 C C . PHE B 1 63 ? -6.207 -1.126 -2.275 1 98.94 63 PHE B C 1
ATOM 1700 O O . PHE B 1 63 ? -6.535 0.025 -1.98 1 98.94 63 PHE B O 1
ATOM 1707 N N . GLY B 1 64 ? -6.562 -2.15 -1.547 1 98.94 64 GLY B N 1
ATOM 1708 C CA . GLY B 1 64 ? -7.277 -1.979 -0.292 1 98.94 64 GLY B CA 1
ATOM 1709 C C . GLY B 1 64 ? -6.559 -1.062 0.682 1 98.94 64 GLY B C 1
ATOM 1710 O O . GLY B 1 64 ? -7.168 -0.153 1.25 1 98.94 64 GLY B O 1
ATOM 1711 N N . LEU B 1 65 ? -5.289 -1.313 0.861 1 98.94 65 LEU B N 1
ATOM 1712 C CA . LEU B 1 65 ? -4.52 -0.462 1.759 1 98.94 65 LEU B CA 1
ATOM 1713 C C . LEU B 1 65 ? -4.488 0.976 1.254 1 98.94 65 LEU B C 1
ATOM 1715 O O . LEU B 1 65 ? -4.582 1.918 2.045 1 98.94 65 LEU B O 1
ATOM 1719 N N . SER B 1 66 ? -4.316 1.162 -0.053 1 98.94 66 SER B N 1
ATOM 1720 C CA . SER B 1 66 ? -4.336 2.492 -0.651 1 98.94 66 SER B CA 1
ATOM 1721 C C . SER B 1 66 ? -5.66 3.201 -0.377 1 98.94 66 SER B C 1
ATOM 1723 O O . SER B 1 66 ? -5.676 4.391 -0.059 1 98.94 66 SER B O 1
ATOM 1725 N N . ILE B 1 67 ? -6.738 2.447 -0.527 1 98.94 67 ILE B N 1
ATOM 1726 C CA . ILE B 1 67 ? -8.062 2.98 -0.238 1 98.94 67 ILE B CA 1
ATOM 1727 C C . ILE B 1 67 ? -8.148 3.393 1.229 1 98.94 67 ILE B C 1
ATOM 1729 O O . ILE B 1 67 ? -8.617 4.488 1.549 1 98.94 67 ILE B O 1
ATOM 1733 N N . ALA B 1 68 ? -7.676 2.529 2.145 1 98.94 68 ALA B N 1
ATOM 1734 C CA . ALA B 1 68 ? -7.711 2.824 3.576 1 98.94 68 ALA B CA 1
ATOM 1735 C C . ALA B 1 68 ? -7.008 4.145 3.879 1 98.94 68 ALA B C 1
ATOM 1737 O O . ALA B 1 68 ? -7.539 4.984 4.613 1 98.94 68 ALA B O 1
ATOM 1738 N N . ASP B 1 69 ? -5.863 4.293 3.312 1 98.81 69 ASP B N 1
ATOM 1739 C CA . ASP B 1 69 ? -5.094 5.504 3.57 1 98.81 69 ASP B CA 1
ATOM 1740 C C . ASP B 1 69 ? -5.781 6.73 2.979 1 98.81 69 ASP B C 1
ATOM 1742 O O . ASP B 1 69 ? -5.832 7.789 3.613 1 98.81 69 ASP B O 1
ATOM 1746 N N . GLY B 1 70 ? -6.301 6.633 1.745 1 98.69 70 GLY B N 1
ATOM 1747 C CA . GLY B 1 70 ? -7.055 7.723 1.146 1 98.69 70 GLY B CA 1
ATOM 1748 C C . GLY B 1 70 ? -8.273 8.125 1.961 1 98.69 70 GLY B C 1
ATOM 1749 O O . GLY B 1 70 ? -8.57 9.312 2.098 1 98.69 70 GLY B O 1
ATOM 1750 N N . LEU B 1 71 ? -8.945 7.137 2.467 1 98.81 71 LEU B N 1
ATOM 1751 C CA . LEU B 1 71 ? -10.125 7.387 3.289 1 98.81 71 LEU B CA 1
ATOM 1752 C C . LEU B 1 71 ? -9.75 8.125 4.57 1 98.81 71 LEU B C 1
ATOM 1754 O O . LEU B 1 71 ? -10.5 8.977 5.047 1 98.81 71 LEU B O 1
ATOM 1758 N N . LYS B 1 72 ? -8.602 7.801 5.133 1 98.31 72 LYS B N 1
ATOM 1759 C CA . LYS B 1 72 ? -8.148 8.508 6.328 1 98.31 72 LYS B CA 1
ATOM 1760 C C . LYS B 1 72 ? -7.953 10 6.043 1 98.31 72 LYS B C 1
ATOM 1762 O O . LYS B 1 72 ? -8.266 10.844 6.883 1 98.31 72 LYS B O 1
ATOM 1767 N N . THR B 1 73 ? -7.426 10.344 4.859 1 97.12 73 THR B N 1
ATOM 1768 C CA . THR B 1 73 ? -7.195 11.742 4.516 1 97.12 73 THR B CA 1
ATOM 1769 C C . THR B 1 73 ? -8.523 12.477 4.332 1 97.12 73 THR B C 1
ATOM 1771 O O . THR B 1 73 ? -8.555 13.711 4.316 1 97.12 73 THR B O 1
ATOM 1774 N N . ARG B 1 74 ? -9.602 11.75 4.238 1 97.31 74 ARG B N 1
ATOM 1775 C CA . ARG B 1 74 ? -10.914 12.336 3.994 1 97.31 74 ARG B CA 1
ATOM 1776 C C . ARG B 1 74 ? -11.789 12.25 5.238 1 97.31 74 ARG B C 1
ATOM 1778 O O . ARG B 1 74 ? -12.984 12.547 5.184 1 97.31 74 ARG B O 1
ATOM 1785 N N . SER B 1 75 ? -11.219 11.789 6.266 1 97.88 75 SER B N 1
ATOM 1786 C CA . SER B 1 75 ? -11.953 11.633 7.52 1 97.88 75 SER B CA 1
ATOM 1787 C C . SER B 1 75 ? -11.992 12.945 8.297 1 97.88 75 SER B C 1
ATOM 1789 O O . SER B 1 75 ? -11.234 13.875 8.008 1 97.88 75 SER B O 1
ATOM 1791 N N . ASP B 1 76 ? -12.828 12.938 9.312 1 97.25 76 ASP B N 1
ATOM 1792 C CA . ASP B 1 76 ? -12.977 14.141 10.133 1 97.25 76 ASP B CA 1
ATOM 1793 C C . ASP B 1 76 ? -11.773 14.336 11.047 1 97.25 76 ASP B C 1
ATOM 1795 O O . ASP B 1 76 ? -11.523 15.438 11.531 1 97.25 76 ASP B O 1
ATOM 1799 N N . TYR B 1 77 ? -11.148 13.32 11.344 1 97.44 77 TYR B N 1
ATOM 1800 C CA . TYR B 1 77 ? -9.914 13.375 12.117 1 97.44 77 TYR B CA 1
ATOM 1801 C C . TYR B 1 77 ? -8.695 13.297 11.211 1 97.44 77 TYR B C 1
ATOM 1803 O O . TYR B 1 77 ? -8.375 12.234 10.68 1 97.44 77 TYR B O 1
ATOM 1811 N N . ARG B 1 78 ? -8.016 14.422 11.055 1 95.69 78 ARG B N 1
ATOM 1812 C CA . ARG B 1 78 ? -6.848 14.492 10.18 1 95.69 78 ARG B CA 1
ATOM 1813 C C . ARG B 1 78 ? -5.773 15.398 10.773 1 95.69 78 ARG B C 1
ATOM 1815 O O . ARG B 1 78 ? -6.086 16.328 11.523 1 95.69 78 ARG B O 1
ATOM 1822 N N . PHE B 1 79 ? -4.598 15.07 10.445 1 97 79 PHE B N 1
ATOM 1823 C CA . PHE B 1 79 ? -3.465 15.875 10.883 1 97 79 PHE B CA 1
ATOM 1824 C C . PHE B 1 79 ? -3.066 16.875 9.805 1 97 79 PHE B C 1
ATOM 1826 O O . PHE B 1 79 ? -3.342 16.656 8.617 1 97 79 PHE B O 1
ATOM 1833 N N . VAL B 1 80 ? -2.42 17.969 10.227 1 94.94 80 VAL B N 1
ATOM 1834 C CA . VAL B 1 80 ? -1.616 18.75 9.305 1 94.94 80 VAL B CA 1
ATOM 1835 C C . VAL B 1 80 ? -0.62 17.859 8.578 1 94.94 80 VAL B C 1
ATOM 1837 O O . VAL B 1 80 ? -0.092 16.906 9.164 1 94.94 80 VAL B O 1
ATOM 1840 N N . PRO B 1 81 ? -0.368 18.172 7.297 1 92.5 81 PRO B N 1
ATOM 1841 C CA . PRO B 1 81 ? 0.476 17.266 6.52 1 92.5 81 PRO B CA 1
ATOM 1842 C C . PRO B 1 81 ? 1.787 16.938 7.227 1 92.5 81 PRO B C 1
ATOM 1844 O O . PRO B 1 81 ? 2.48 17.828 7.711 1 92.5 81 PRO B O 1
ATOM 1847 N N . GLY B 1 82 ? 2.031 15.695 7.301 1 94.88 82 GLY B N 1
ATOM 1848 C CA . GLY B 1 82 ? 3.246 15.156 7.891 1 94.88 82 GLY B CA 1
ATOM 1849 C C . GLY B 1 82 ? 3.979 14.195 6.973 1 94.88 82 GLY B C 1
ATOM 1850 O O . GLY B 1 82 ? 4.023 14.398 5.758 1 94.88 82 GLY B O 1
ATOM 1851 N N . MET B 1 83 ? 4.66 13.242 7.617 1 95.75 83 MET B N 1
ATOM 1852 C CA . MET B 1 83 ? 5.453 12.242 6.898 1 95.75 83 MET B CA 1
ATOM 1853 C C . MET B 1 83 ? 5.02 10.828 7.277 1 95.75 83 MET B C 1
ATOM 1855 O O . MET B 1 83 ? 5.051 10.461 8.453 1 95.75 83 MET B O 1
ATOM 1859 N N . SER B 1 84 ? 4.594 10.164 6.27 1 98.06 84 SER B N 1
ATOM 1860 C CA . SER B 1 84 ? 4.379 8.742 6.496 1 98.06 84 SER B CA 1
ATOM 1861 C C . SER B 1 84 ? 5.703 7.996 6.637 1 98.06 84 SER B C 1
ATOM 1863 O O . SER B 1 84 ? 6.578 8.109 5.777 1 98.06 84 SER B O 1
ATOM 1865 N N . LEU B 1 85 ? 5.832 7.223 7.672 1 98.44 85 LEU B N 1
ATOM 1866 C CA . LEU B 1 85 ? 7.086 6.527 7.934 1 98.44 85 LEU B CA 1
ATOM 1867 C C . LEU B 1 85 ? 7.023 5.086 7.441 1 98.44 85 LEU B C 1
ATOM 1869 O O . LEU B 1 85 ? 8.055 4.488 7.117 1 98.44 85 LEU B O 1
ATOM 1873 N N . GLY B 1 86 ? 5.828 4.52 7.473 1 98.81 86 GLY B N 1
ATOM 1874 C CA . GLY B 1 86 ? 5.684 3.141 7.031 1 98.81 86 GLY B CA 1
ATOM 1875 C C . GLY B 1 86 ? 4.395 2.494 7.5 1 98.81 86 GLY B C 1
ATOM 1876 O O . GLY B 1 86 ? 3.602 3.121 8.203 1 98.81 86 GLY B O 1
ATOM 1877 N N . TRP B 1 87 ? 4.188 1.277 7.039 1 98.88 87 TRP B N 1
ATOM 1878 C CA . TRP B 1 87 ? 2.996 0.494 7.348 1 98.88 87 TRP B CA 1
ATOM 1879 C C . TRP B 1 87 ? 3.367 -0.934 7.734 1 98.88 87 TRP B C 1
ATOM 1881 O O . TRP B 1 87 ? 4.336 -1.492 7.211 1 98.88 87 TRP B O 1
ATOM 1891 N N . SER B 1 88 ? 2.643 -1.51 8.664 1 98.94 88 SER B N 1
ATOM 1892 C CA . SER B 1 88 ? 2.459 -2.949 8.82 1 98.94 88 SER B CA 1
ATOM 1893 C C . SER B 1 88 ? 1.004 -3.348 8.609 1 98.94 88 SER B C 1
ATOM 1895 O O . SER B 1 88 ? 0.106 -2.824 9.273 1 98.94 88 SER B O 1
ATOM 1897 N N . TRP B 1 89 ? 0.771 -4.238 7.695 1 98.94 89 TRP B N 1
ATOM 1898 C CA . TRP B 1 89 ? -0.59 -4.43 7.207 1 98.94 89 TRP B CA 1
ATOM 1899 C C . TRP B 1 89 ? -0.831 -5.887 6.82 1 98.94 89 TRP B C 1
ATOM 1901 O O . TRP B 1 89 ? 0.033 -6.527 6.219 1 98.94 89 TRP B O 1
ATOM 1911 N N . ASP B 1 90 ? -1.98 -6.387 7.215 1 98.94 90 ASP B N 1
ATOM 1912 C CA . ASP B 1 90 ? -2.389 -7.758 6.926 1 98.94 90 ASP B CA 1
ATOM 1913 C C . ASP B 1 90 ? -3.625 -7.785 6.027 1 98.94 90 ASP B C 1
ATOM 1915 O O . ASP B 1 90 ? -4.551 -6.996 6.219 1 98.94 90 ASP B O 1
ATOM 1919 N N . PHE B 1 91 ? -3.572 -8.656 5.086 1 98.88 91 PHE B N 1
ATOM 1920 C CA . PHE B 1 91 ? -4.746 -8.938 4.266 1 98.88 91 PHE B CA 1
ATOM 1921 C C . PHE B 1 91 ? -5.539 -10.109 4.844 1 98.88 91 PHE B C 1
ATOM 1923 O O . PHE B 1 91 ? -5.031 -11.227 4.926 1 98.88 91 PHE B O 1
ATOM 1930 N N . VAL B 1 92 ? -6.785 -9.891 5.191 1 98.75 92 VAL B N 1
ATOM 1931 C CA . VAL B 1 92 ? -7.531 -10.828 6.027 1 98.75 92 VAL B CA 1
ATOM 1932 C C . VAL B 1 92 ? -8.57 -11.555 5.184 1 98.75 92 VAL B C 1
ATOM 1934 O O . VAL B 1 92 ? -8.625 -12.789 5.184 1 98.75 92 VAL B O 1
ATOM 1937 N N . LEU B 1 93 ? -9.414 -10.844 4.48 1 98.62 93 LEU B N 1
ATOM 1938 C CA . LEU B 1 93 ? -10.438 -11.367 3.582 1 98.62 93 LEU B CA 1
ATOM 1939 C C . LEU B 1 93 ? -10.352 -10.695 2.215 1 98.62 93 LEU B C 1
ATOM 1941 O O . LEU B 1 93 ? -9.867 -9.562 2.102 1 98.62 93 LEU B O 1
ATOM 1945 N N . PRO B 1 94 ? -10.797 -11.359 1.199 1 98.5 94 PRO B N 1
ATOM 1946 C CA . PRO B 1 94 ? -10.773 -10.711 -0.115 1 98.5 94 PRO B CA 1
ATOM 1947 C C . PRO B 1 94 ? -11.695 -9.5 -0.188 1 98.5 94 PRO B C 1
ATOM 1949 O O . PRO B 1 94 ? -12.664 -9.406 0.57 1 98.5 94 PRO B O 1
ATOM 1952 N N . ILE B 1 95 ? -11.344 -8.57 -1.025 1 98.88 95 ILE B N 1
ATOM 1953 C CA . ILE B 1 95 ? -12.211 -7.461 -1.405 1 98.88 95 ILE B CA 1
ATOM 1954 C C . ILE B 1 95 ? -12.828 -7.73 -2.777 1 98.88 95 ILE B C 1
ATOM 1956 O O . ILE B 1 95 ? -12.117 -7.746 -3.789 1 98.88 95 ILE B O 1
ATOM 1960 N N . LYS B 1 96 ? -14.07 -7.91 -2.846 1 98.5 96 LYS B N 1
ATOM 1961 C CA . LYS B 1 96 ? -14.766 -8.258 -4.082 1 98.5 96 LYS B CA 1
ATOM 1962 C C . LYS B 1 96 ? -15.242 -7.008 -4.812 1 98.5 96 LYS B C 1
ATOM 1964 O O . LYS B 1 96 ? -15.43 -5.953 -4.195 1 98.5 96 LYS B O 1
ATOM 1969 N N . VAL B 1 97 ? -15.445 -7.16 -6.07 1 98.25 97 VAL B N 1
ATOM 1970 C CA . VAL B 1 97 ? -16.047 -6.09 -6.852 1 98.25 97 VAL B CA 1
ATOM 1971 C C . VAL B 1 97 ? -17.359 -5.637 -6.188 1 98.25 97 VAL B C 1
ATOM 1973 O O . VAL B 1 97 ? -18.141 -6.461 -5.727 1 98.25 97 VAL B O 1
ATOM 1976 N N . ASP B 1 98 ? -17.469 -4.34 -6.051 1 98.38 98 ASP B N 1
ATOM 1977 C CA . ASP B 1 98 ? -18.656 -3.639 -5.574 1 98.38 98 ASP B CA 1
ATOM 1978 C C . ASP B 1 98 ? -18.75 -3.678 -4.051 1 98.38 98 ASP B C 1
ATOM 1980 O O . ASP B 1 98 ? -19.734 -3.227 -3.467 1 98.38 98 ASP B O 1
ATOM 1984 N N . ASP B 1 99 ? -17.75 -4.215 -3.389 1 98.88 99 ASP B N 1
ATOM 1985 C CA . ASP B 1 99 ? -17.688 -4.004 -1.946 1 98.88 99 ASP B CA 1
ATOM 1986 C C . ASP B 1 99 ? -17.688 -2.514 -1.608 1 98.88 99 ASP B C 1
ATOM 1988 O O . ASP B 1 99 ? -17.125 -1.707 -2.354 1 98.88 99 ASP B O 1
ATOM 1992 N N . VAL B 1 100 ? -18.328 -2.15 -0.529 1 98.94 100 VAL B N 1
ATOM 1993 C CA . VAL B 1 100 ? -18.281 -0.805 0.034 1 98.94 100 VAL B CA 1
ATOM 1994 C C . VAL B 1 100 ? -17.438 -0.803 1.31 1 98.94 100 VAL B C 1
ATOM 1996 O O . VAL B 1 100 ? -17.75 -1.517 2.266 1 98.94 100 VAL B O 1
ATOM 1999 N N . LEU B 1 101 ? -16.422 0.045 1.301 1 98.94 101 LEU B N 1
ATOM 2000 C CA . LEU B 1 101 ? -15.414 -0.022 2.359 1 98.94 101 LEU B CA 1
ATOM 2001 C C . LEU B 1 101 ? -15.398 1.267 3.174 1 98.94 101 LEU B C 1
ATOM 2003 O O . LEU B 1 101 ? -15.711 2.34 2.654 1 98.94 101 LEU B O 1
ATOM 2007 N N . HIS B 1 102 ? -15.078 1.127 4.43 1 98.94 102 HIS B N 1
ATOM 2008 C CA . HIS B 1 102 ? -14.641 2.244 5.262 1 98.94 102 HIS B CA 1
ATOM 2009 C C . HIS B 1 102 ? -13.539 1.821 6.223 1 98.94 102 HIS B C 1
ATOM 2011 O O . HIS B 1 102 ? -13.367 0.631 6.5 1 98.94 102 HIS B O 1
ATOM 2017 N N . VAL B 1 103 ? -12.773 2.775 6.672 1 98.94 103 VAL B N 1
ATOM 2018 C CA . VAL B 1 103 ? -11.703 2.477 7.621 1 98.94 103 VAL B CA 1
ATOM 2019 C C . VAL B 1 103 ? -12.078 3.012 9 1 98.94 103 VAL B C 1
ATOM 2021 O O . VAL B 1 103 ? -12.648 4.102 9.117 1 98.94 103 VAL B O 1
ATOM 2024 N N . LYS B 1 104 ? -11.875 2.221 9.984 1 98.94 104 LYS B N 1
ATOM 2025 C CA . LYS B 1 104 ? -11.836 2.65 11.375 1 98.94 104 LYS B CA 1
ATOM 2026 C C . LYS B 1 104 ? -10.398 2.713 11.891 1 98.94 104 LYS B C 1
ATOM 2028 O O . LYS B 1 104 ? -9.633 1.767 11.719 1 98.94 104 LYS B O 1
ATOM 2033 N N . PHE B 1 105 ? -10.094 3.873 12.469 1 98.88 105 PHE B N 1
ATOM 2034 C CA . PHE B 1 105 ? -8.742 3.977 13.008 1 98.88 105 PHE B CA 1
ATOM 2035 C C . PHE B 1 105 ? -8.75 4.719 14.336 1 98.88 105 PHE B C 1
ATOM 2037 O O . PHE B 1 105 ? -9.734 5.375 14.688 1 98.88 105 PHE B O 1
ATOM 2044 N N . ARG B 1 106 ? -7.664 4.582 15.062 1 98.75 106 ARG B N 1
ATOM 2045 C CA . ARG B 1 106 ? -7.504 5.254 16.344 1 98.75 106 ARG B CA 1
ATOM 2046 C C . ARG B 1 106 ? -6.074 5.742 16.531 1 98.75 106 ARG B C 1
ATOM 2048 O O . ARG B 1 106 ? -5.145 5.219 15.922 1 98.75 106 ARG B O 1
ATOM 2055 N N . ILE B 1 107 ? -5.965 6.707 17.438 1 98.81 107 ILE B N 1
ATOM 2056 C CA . ILE B 1 107 ? -4.637 7.125 17.875 1 98.81 107 ILE B CA 1
ATOM 2057 C C . ILE B 1 107 ? -4.09 6.129 18.891 1 98.81 107 ILE B C 1
ATOM 2059 O O . ILE B 1 107 ? -4.594 6.035 20.016 1 98.81 107 ILE B O 1
ATOM 2063 N N . GLY B 1 108 ? -3.115 5.406 18.422 1 98.56 108 GLY B N 1
ATOM 2064 C CA . GLY B 1 108 ? -2.426 4.492 19.328 1 98.56 108 GLY B CA 1
ATOM 2065 C C . GLY B 1 108 ? -1.31 5.156 20.109 1 98.56 108 GLY B C 1
ATOM 2066 O O . GLY B 1 108 ? -1.514 6.207 20.719 1 98.56 108 GLY B O 1
ATOM 2067 N N . ALA B 1 109 ? -0.125 4.617 20.016 1 98.5 109 ALA B N 1
ATOM 2068 C CA . ALA B 1 109 ? 1.021 5.152 20.75 1 98.5 109 ALA B CA 1
ATOM 2069 C C . ALA B 1 109 ? 1.479 6.48 20.156 1 98.5 109 ALA B C 1
ATOM 2071 O O . ALA B 1 109 ? 1.484 6.652 18.938 1 98.5 109 ALA B O 1
ATOM 2072 N N . MET B 1 110 ? 1.875 7.379 21.047 1 98.31 110 MET B N 1
ATOM 2073 C CA . MET B 1 110 ? 2.449 8.664 20.656 1 98.31 110 MET B CA 1
ATOM 2074 C C . MET B 1 110 ? 3.762 8.922 21.391 1 98.31 110 MET B C 1
ATOM 2076 O O . MET B 1 110 ? 3.869 8.648 22.594 1 98.31 110 MET B O 1
ATOM 2080 N N . ARG B 1 111 ? 4.664 9.516 20.625 1 98 111 ARG B N 1
ATOM 2081 C CA . ARG B 1 111 ? 5.918 9.922 21.25 1 98 111 ARG B CA 1
ATOM 2082 C C . ARG B 1 111 ? 6.559 11.078 20.484 1 98 111 ARG B C 1
ATOM 2084 O O . ARG B 1 111 ? 6.406 11.195 19.266 1 98 111 ARG B O 1
ATOM 2091 N N . PRO B 1 112 ? 7.258 11.883 21.203 1 96 112 PRO B N 1
ATOM 2092 C CA . PRO B 1 112 ? 8.008 12.914 20.484 1 96 112 PRO B CA 1
ATOM 2093 C C . PRO B 1 112 ? 9.133 12.336 19.641 1 96 112 PRO B C 1
ATOM 2095 O O . PRO B 1 112 ? 9.672 11.273 19.953 1 96 112 PRO B O 1
ATOM 2098 N N . SER B 1 113 ? 9.352 13.055 18.594 1 96.06 113 SER B N 1
ATOM 2099 C CA . SER B 1 113 ? 10.523 12.672 17.797 1 96.06 113 SER B CA 1
ATOM 2100 C C . SER B 1 113 ? 11.82 13.094 18.5 1 96.06 113 SER B C 1
ATOM 2102 O O . SER B 1 113 ? 11.953 14.234 18.922 1 96.06 113 SER B O 1
ATOM 2104 N N . LYS B 1 114 ? 12.727 12.211 18.594 1 93.19 114 LYS B N 1
ATOM 2105 C CA . LYS B 1 114 ? 14.008 12.531 19.203 1 93.19 114 LYS B CA 1
ATOM 2106 C C . LYS B 1 114 ? 14.891 13.336 18.25 1 93.19 114 LYS B C 1
ATOM 2108 O O . LYS B 1 114 ? 15.586 14.266 18.672 1 93.19 114 LYS B O 1
ATOM 2113 N N . SER B 1 115 ? 14.828 13.047 17.031 1 93.19 115 SER B N 1
ATOM 2114 C CA . SER B 1 115 ? 15.711 13.656 16.031 1 93.19 115 SER B CA 1
ATOM 2115 C C . SER B 1 115 ? 15.117 14.953 15.5 1 93.19 115 SER B C 1
ATOM 2117 O O . SER B 1 115 ? 15.836 15.789 14.945 1 93.19 115 SER B O 1
ATOM 2119 N N . ARG B 1 116 ? 13.812 15.172 15.641 1 94.19 116 ARG B N 1
ATOM 2120 C CA . ARG B 1 116 ? 13.125 16.375 15.203 1 94.19 116 ARG B CA 1
ATOM 2121 C C . ARG B 1 116 ? 12.211 16.922 16.297 1 94.19 116 ARG B C 1
ATOM 2123 O O . ARG B 1 116 ? 11.023 16.594 16.328 1 94.19 116 ARG B O 1
ATOM 2130 N N . PRO B 1 117 ? 12.641 17.797 17 1 92.19 117 PRO B N 1
ATOM 2131 C CA . PRO B 1 117 ? 11.922 18.234 18.203 1 92.19 117 PRO B CA 1
ATOM 2132 C C . PRO B 1 117 ? 10.57 18.859 17.891 1 92.19 117 PRO B C 1
ATOM 2134 O O . PRO B 1 117 ? 9.695 18.922 18.75 1 92.19 117 PRO B O 1
ATOM 2137 N N . ASP B 1 118 ? 10.414 19.359 16.703 1 95.81 118 ASP B N 1
ATOM 2138 C CA . ASP B 1 118 ? 9.172 20.031 16.328 1 95.81 118 ASP B CA 1
ATOM 2139 C C . ASP B 1 118 ? 8.156 19.047 15.758 1 95.81 118 ASP B C 1
ATOM 2141 O O . ASP B 1 118 ? 7.125 19.453 15.219 1 95.81 118 ASP B O 1
ATOM 2145 N N . TRP B 1 119 ? 8.516 17.766 15.945 1 97.5 119 TRP B N 1
ATOM 2146 C CA . TRP B 1 119 ? 7.66 16.719 15.398 1 97.5 119 TRP B CA 1
ATOM 2147 C C . TRP B 1 119 ? 7.371 15.648 16.438 1 97.5 119 TRP B C 1
ATOM 2149 O O . TRP B 1 119 ? 8.094 15.531 17.438 1 97.5 119 TRP B O 1
ATOM 2159 N N . GLY B 1 120 ? 6.297 14.938 16.25 1 98.12 120 GLY B N 1
ATOM 2160 C CA . GLY B 1 120 ? 5.98 13.719 16.984 1 98.12 120 GLY B CA 1
ATOM 2161 C C . GLY B 1 120 ? 5.562 12.57 16.078 1 98.12 120 GLY B C 1
ATOM 2162 O O . GLY B 1 120 ? 5.262 12.781 14.906 1 98.12 120 GLY B O 1
ATOM 2163 N N . ILE B 1 121 ? 5.641 11.414 16.656 1 98.56 121 ILE B N 1
ATOM 2164 C CA . ILE B 1 121 ? 5.258 10.219 15.914 1 98.56 121 ILE B CA 1
ATOM 2165 C C . ILE B 1 121 ? 3.984 9.625 16.516 1 98.56 121 ILE B C 1
ATOM 2167 O O . ILE B 1 121 ? 3.844 9.555 17.734 1 98.56 121 ILE B O 1
ATOM 2171 N N . VAL B 1 122 ? 3.111 9.281 15.68 1 98.56 122 VAL B N 1
ATOM 2172 C CA . VAL B 1 122 ? 1.855 8.648 16.078 1 98.56 122 VAL B CA 1
ATOM 2173 C C . VAL B 1 122 ? 1.7 7.312 15.352 1 98.56 122 VAL B C 1
ATOM 2175 O O . VAL B 1 122 ? 2 7.207 14.156 1 98.56 122 VAL B O 1
ATOM 2178 N N . THR B 1 123 ? 1.316 6.32 16.078 1 98.81 123 THR B N 1
ATOM 2179 C CA . THR B 1 123 ? 0.91 5.051 15.492 1 98.81 123 THR B CA 1
ATOM 2180 C C . THR B 1 123 ? -0.609 4.969 15.383 1 98.81 123 THR B C 1
ATOM 2182 O O . THR B 1 123 ? -1.322 5.215 16.359 1 98.81 123 THR B O 1
ATOM 2185 N N . LEU B 1 124 ? -1.09 4.578 14.203 1 98.81 124 LEU B N 1
ATOM 2186 C CA . LEU B 1 124 ? -2.525 4.539 13.945 1 98.81 124 LEU B CA 1
ATOM 2187 C C . LEU B 1 124 ? -2.98 3.123 13.609 1 98.81 124 LEU B C 1
ATOM 2189 O O . LEU B 1 124 ? -3.049 2.752 12.438 1 98.81 124 LEU B O 1
ATOM 2193 N N . PRO B 1 125 ? -3.348 2.324 14.68 1 98.94 125 PRO B N 1
ATOM 2194 C CA . PRO B 1 125 ? -4.055 1.082 14.359 1 98.94 125 PRO B CA 1
ATOM 2195 C C . PRO B 1 125 ? -5.309 1.316 13.516 1 98.94 125 PRO B C 1
ATOM 2197 O O . PRO B 1 125 ? -6.09 2.225 13.805 1 98.94 125 PRO B O 1
ATOM 2200 N N . SER B 1 126 ? -5.469 0.516 12.469 1 98.94 126 SER B N 1
ATOM 2201 C CA . SER B 1 126 ? -6.551 0.729 11.516 1 98.94 126 SER B CA 1
ATOM 2202 C C . SER B 1 126 ? -7.137 -0.596 11.031 1 98.94 126 SER B C 1
ATOM 2204 O O . SER B 1 126 ? -6.422 -1.596 10.938 1 98.94 126 SER B O 1
ATOM 2206 N N . GLU B 1 127 ? -8.406 -0.559 10.75 1 99 127 GLU B N 1
ATOM 2207 C CA . GLU B 1 127 ? -9.133 -1.676 10.156 1 99 127 GLU B CA 1
ATOM 2208 C C . GLU B 1 127 ? -9.945 -1.227 8.945 1 99 127 GLU B C 1
ATOM 2210 O O . GLU B 1 127 ? -10.641 -0.214 9 1 99 127 GLU B O 1
ATOM 2215 N N . LEU B 1 128 ? -9.805 -1.92 7.852 1 99 128 LEU B N 1
ATOM 2216 C CA . LEU B 1 128 ? -10.648 -1.749 6.676 1 99 128 LEU B CA 1
ATOM 2217 C C . LEU B 1 128 ? -11.828 -2.711 6.715 1 99 128 LEU B C 1
ATOM 2219 O O . LEU B 1 128 ? -11.648 -3.926 6.828 1 99 128 LEU B O 1
ATOM 2223 N N . ILE B 1 129 ? -13.016 -2.158 6.586 1 99 129 ILE B N 1
ATOM 2224 C CA . ILE B 1 129 ? -14.227 -2.92 6.871 1 99 129 ILE B CA 1
ATOM 2225 C C . ILE B 1 129 ? -15.188 -2.828 5.688 1 99 129 ILE B C 1
ATOM 2227 O O . ILE B 1 129 ? -15.352 -1.758 5.098 1 99 129 ILE B O 1
ATOM 2231 N N . ASN B 1 130 ? -15.828 -3.924 5.32 1 98.94 130 ASN B N 1
ATOM 2232 C CA . ASN B 1 130 ? -16.766 -3.896 4.199 1 98.94 130 ASN B CA 1
ATOM 2233 C C . ASN B 1 130 ? -18.188 -3.662 4.668 1 98.94 130 ASN B C 1
ATOM 2235 O O . ASN B 1 130 ? -18.438 -3.436 5.855 1 98.94 130 ASN B O 1
ATOM 2239 N N . GLN B 1 131 ? -19.172 -3.701 3.715 1 98.88 131 GLN B N 1
ATOM 2240 C CA . GLN B 1 131 ? -20.578 -3.359 3.963 1 98.88 131 GLN B CA 1
ATOM 2241 C C . GLN B 1 131 ? -21.234 -4.383 4.883 1 98.88 131 GLN B C 1
ATOM 2243 O O . GLN B 1 131 ? -22.312 -4.129 5.434 1 98.88 131 GLN B O 1
ATOM 2248 N N . HIS B 1 132 ? -20.625 -5.477 5.125 1 98.69 132 HIS B N 1
ATOM 2249 C CA . HIS B 1 132 ? -21.188 -6.523 5.969 1 98.69 132 HIS B CA 1
ATOM 2250 C C . HIS B 1 132 ? -20.609 -6.469 7.375 1 98.69 132 HIS B C 1
ATOM 2252 O O . HIS B 1 132 ? -20.859 -7.359 8.195 1 98.69 132 HIS B O 1
ATOM 2258 N N . GLY B 1 133 ? -19.766 -5.508 7.605 1 98.81 133 GLY B N 1
ATOM 2259 C CA . GLY B 1 133 ? -19.156 -5.344 8.922 1 98.81 133 GLY B CA 1
ATOM 2260 C C . GLY B 1 133 ? -17.953 -6.242 9.141 1 98.81 133 GLY B C 1
ATOM 2261 O O . GLY B 1 133 ? -17.516 -6.43 10.273 1 98.81 133 GLY B O 1
ATOM 2262 N N . GLU B 1 134 ? -17.406 -6.809 8.07 1 98.94 134 GLU B N 1
ATOM 2263 C CA . GLU B 1 134 ? -16.234 -7.695 8.164 1 98.94 134 GLU B CA 1
ATOM 2264 C C . GLU B 1 134 ? -14.938 -6.922 7.98 1 98.94 134 GLU B C 1
ATOM 2266 O O . GLU B 1 134 ? -14.828 -6.082 7.082 1 98.94 134 GLU B O 1
ATOM 2271 N N . VAL B 1 135 ? -13.953 -7.195 8.867 1 98.94 135 VAL B N 1
ATOM 2272 C CA . VAL B 1 135 ? -12.617 -6.648 8.672 1 98.94 135 VAL B CA 1
ATOM 2273 C C . VAL B 1 135 ? -11.922 -7.379 7.523 1 98.94 135 VAL B C 1
ATOM 2275 O O . VAL B 1 135 ? -11.617 -8.57 7.625 1 98.94 135 VAL B O 1
ATOM 2278 N N . VAL B 1 136 ? -11.656 -6.641 6.469 1 98.94 136 VAL B N 1
ATOM 2279 C CA . VAL B 1 136 ? -11.047 -7.281 5.312 1 98.94 136 VAL B CA 1
ATOM 2280 C C . VAL B 1 136 ? -9.539 -7.07 5.336 1 98.94 136 VAL B C 1
ATOM 2282 O O . VAL B 1 136 ? -8.781 -7.832 4.727 1 98.94 136 VAL B O 1
ATOM 2285 N N . GLN B 1 137 ? -9.07 -6.043 5.992 1 99 137 GLN B N 1
ATOM 2286 C CA . GLN B 1 137 ? -7.652 -5.797 6.223 1 99 137 GLN B CA 1
ATOM 2287 C C . GLN B 1 137 ? -7.43 -5.039 7.523 1 99 137 GLN B C 1
ATOM 2289 O O . GLN B 1 137 ? -8.344 -4.383 8.031 1 99 137 GLN B O 1
ATOM 2294 N N . ARG B 1 138 ? -6.18 -5.133 8.016 1 98.94 138 ARG B N 1
ATOM 2295 C CA . ARG B 1 138 ? -5.879 -4.414 9.25 1 98.94 138 ARG B CA 1
ATOM 2296 C C . ARG B 1 138 ? -4.375 -4.234 9.422 1 98.94 138 ARG B C 1
ATOM 2298 O O . ARG B 1 138 ? -3.582 -4.965 8.82 1 98.94 138 ARG B O 1
ATOM 2305 N N . GLY B 1 139 ? -4.035 -3.314 10.25 1 98.88 139 GLY B N 1
ATOM 2306 C CA . GLY B 1 139 ? -2.641 -3.057 10.57 1 98.88 139 GLY B CA 1
ATOM 2307 C C . GLY B 1 139 ? -2.416 -1.703 11.219 1 98.88 139 GLY B C 1
ATOM 2308 O O . GLY B 1 139 ? -3.271 -1.212 11.953 1 98.88 139 GLY B O 1
ATOM 2309 N N . GLU B 1 140 ? -1.176 -1.207 10.984 1 98.81 140 GLU B N 1
ATOM 2310 C CA . GLU B 1 140 ? -0.841 0.058 11.633 1 98.81 140 GLU B CA 1
ATOM 2311 C C . GLU B 1 140 ? -0.031 0.957 10.703 1 98.81 140 GLU B C 1
ATOM 2313 O O . GLU B 1 140 ? 0.816 0.474 9.953 1 98.81 140 GLU B O 1
ATOM 2318 N N . HIS B 1 141 ? -0.332 2.193 10.867 1 98.81 141 HIS B N 1
ATOM 2319 C CA . HIS B 1 141 ? 0.362 3.271 10.172 1 98.81 141 HIS B CA 1
ATOM 2320 C C . HIS B 1 141 ? 1.249 4.062 11.133 1 98.81 141 HIS B C 1
ATOM 2322 O O . HIS B 1 141 ? 0.789 4.512 12.18 1 98.81 141 HIS B O 1
ATOM 2328 N N . ARG B 1 142 ? 2.52 4.18 10.82 1 98.81 142 ARG B N 1
ATOM 2329 C CA . ARG B 1 142 ? 3.4 5.082 11.562 1 98.81 142 ARG B CA 1
ATOM 2330 C C . ARG B 1 142 ? 3.529 6.426 10.852 1 98.81 142 ARG B C 1
ATOM 2332 O O . ARG B 1 142 ? 3.957 6.484 9.695 1 98.81 142 ARG B O 1
ATOM 2339 N N . LEU B 1 143 ? 3.184 7.438 11.57 1 98.31 143 LEU B N 1
ATOM 2340 C CA . LEU B 1 143 ? 3.092 8.773 10.984 1 98.31 143 LEU B CA 1
ATOM 2341 C C . LEU B 1 143 ? 3.836 9.789 11.844 1 98.31 143 LEU B C 1
ATOM 2343 O O . LEU B 1 143 ? 3.676 9.82 13.062 1 98.31 143 LEU B O 1
ATOM 2347 N N . MET B 1 144 ? 4.66 10.586 11.219 1 98.19 144 MET B N 1
ATOM 2348 C CA . MET B 1 144 ? 5.289 11.742 11.859 1 98.19 144 MET B CA 1
ATOM 2349 C C . MET B 1 144 ? 4.52 13.023 11.547 1 98.19 144 MET B C 1
ATOM 2351 O O . MET B 1 144 ? 4.258 13.32 10.383 1 98.19 144 MET B O 1
ATOM 2355 N N . VAL B 1 145 ? 4.145 13.727 12.57 1 97.81 145 VAL B N 1
ATOM 2356 C CA . VAL B 1 145 ? 3.303 14.906 12.383 1 97.81 145 VAL B CA 1
ATOM 2357 C C . VAL B 1 145 ? 3.893 16.078 13.148 1 97.81 145 VAL B C 1
ATOM 2359 O O . VAL B 1 145 ? 4.516 15.906 14.195 1 97.81 145 VAL B O 1
ATOM 2362 N N . PRO B 1 146 ? 3.66 17.297 12.641 1 97.5 146 PRO B N 1
ATOM 2363 C CA . PRO B 1 146 ? 4.242 18.469 13.297 1 97.5 146 PRO B CA 1
ATOM 2364 C C . PRO B 1 146 ? 3.584 18.781 14.641 1 97.5 146 PRO B C 1
ATOM 2366 O O . PRO B 1 146 ? 2.373 18.609 14.789 1 97.5 146 PRO B O 1
ATOM 2369 N N . ARG B 1 147 ? 4.422 19.203 15.516 1 97.12 147 ARG B N 1
ATOM 2370 C CA . ARG B 1 147 ? 3.908 19.812 16.734 1 97.12 147 ARG B CA 1
ATOM 2371 C C . ARG B 1 147 ? 3.393 21.219 16.469 1 97.12 147 ARG B C 1
ATOM 2373 O O . ARG B 1 147 ? 3.746 21.828 15.461 1 97.12 147 ARG B O 1
ATOM 2380 N N . ARG B 1 148 ? 2.576 21.656 17.375 1 95.19 148 ARG B N 1
ATOM 2381 C CA . ARG B 1 148 ? 2.072 23.016 17.234 1 95.19 148 ARG B CA 1
ATOM 2382 C C . ARG B 1 148 ? 3.205 24.031 17.359 1 95.19 148 ARG B C 1
ATOM 2384 O O . ARG B 1 148 ? 4.016 23.953 18.281 1 95.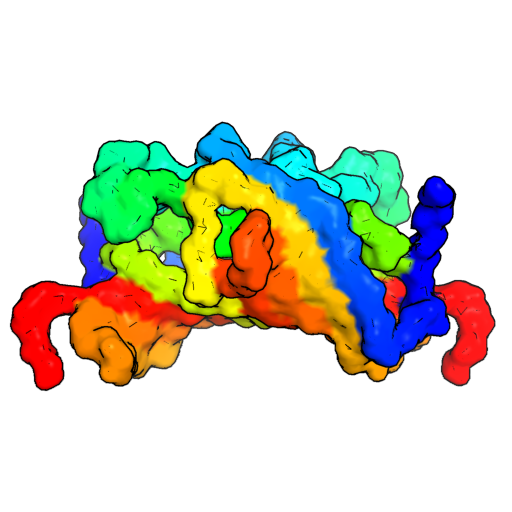19 148 ARG B O 1
ATOM 2391 N N . PRO B 1 149 ? 3.225 24.953 16.359 1 91.38 149 PRO B N 1
ATOM 2392 C CA . PRO B 1 149 ? 4.258 25.984 16.5 1 91.38 149 PRO B CA 1
ATOM 2393 C C . PRO B 1 149 ? 4.203 26.703 17.844 1 91.38 149 PRO B C 1
ATOM 2395 O O . PRO B 1 149 ? 3.127 27.094 18.297 1 91.38 149 PRO B O 1
ATOM 2398 N N . GLY B 1 150 ? 5.414 26.766 18.547 1 85.31 150 GLY B N 1
ATOM 2399 C CA . GLY B 1 150 ? 5.504 27.469 19.812 1 85.31 150 GLY B CA 1
ATOM 2400 C C . GLY B 1 150 ? 5.102 26.625 21 1 85.31 150 GLY B C 1
ATOM 2401 O O . GLY B 1 150 ? 5.074 27.109 22.125 1 85.31 150 GLY B O 1
ATOM 2402 N N . ALA B 1 151 ? 4.695 25.5 20.766 1 75.31 151 ALA B N 1
ATOM 2403 C CA . ALA B 1 151 ? 4.316 24.641 21.875 1 75.31 151 ALA B CA 1
ATOM 2404 C C . ALA B 1 151 ? 5.504 24.359 22.797 1 75.31 151 ALA B C 1
ATOM 2406 O O . ALA B 1 151 ? 6.637 24.234 22.328 1 75.31 151 ALA B O 1
ATOM 2407 N N . GLU B 1 152 ? 5.242 24.484 24.094 1 71.38 152 GLU B N 1
ATOM 2408 C CA . GLU B 1 152 ? 6.289 24.188 25.062 1 71.38 152 GLU B CA 1
ATOM 2409 C C . GLU B 1 152 ? 6.789 22.75 24.922 1 71.38 152 GLU B C 1
ATOM 2411 O O . GLU B 1 152 ? 5.996 21.828 24.719 1 71.38 152 GLU B O 1
ATOM 2416 N N . ARG B 1 153 ? 8.109 22.5 24.766 1 64.94 153 ARG B N 1
ATOM 2417 C CA . ARG B 1 153 ? 8.75 21.203 24.531 1 64.94 153 ARG B CA 1
ATOM 2418 C C . ARG B 1 153 ? 8.992 20.469 25.844 1 64.94 153 ARG B C 1
ATOM 2420 O O . ARG B 1 153 ? 9.203 21.094 26.891 1 64.94 153 ARG B O 1
#

InterPro domains:
  IPR002539 MaoC-like dehydratase domain [PF01575] (20-114)
  IPR029069 HotDog domain superfamily [SSF54637] (1-151)
  IPR052342 Mesaconyl-CoA Hydratase/Beta-methylmalyl-CoA Dehydratase [PTHR43664] (3-151)

Nearest PDB structures (foldseek):
  4ffu-assembly1_D  TM=8.843E-01  e=3.564E-13  Sinorhizobium meliloti 1021
  3exz-assembly1_A  TM=8.879E-01  e=2.689E-13  Rhodospirillum rubrum ATCC 11170
  6jql-assembly1_C  TM=8.355E-01  e=3.801E-12  Escherichia coli K-12
  4w78-assembly1_A  TM=6.635E-01  e=3.183E-06  Mycobacterium tuberculosis CCDC5180
  4w78-assembly3_C  TM=6.636E-01  e=5.593E-06  Mycobacterium tuberculosis CCDC5180

pLDDT: mean 96.63, std 5.67, range [57.19, 99.0]